Protein AF-A0A372RSZ7-F1 (afdb_monomer_lite)

Radius of gyration: 27.16 Å; chains: 1; bounding box: 91×58×70 Å

Foldseek 3Di:
DDQAWDFPPKFALDDQFIKGATDGPDDDLPGDIDTTPAPLVDQQAFLLLVVLVVQLVVQVSDPPRPDALVRSNLVSLLVSLVALVVDDCNRQKGKDAAAPPDPPVLVVLLLVVLVVQQVVLVVVQVVCVVVVHHRDDDPRDHDDHGDMAIWAFFDDPPDPRRSVRTDHSSNCVVVVTHGPVVVNLLVCLLSSLSRCLPDPVLQDDPVVLVVVVVVVVVVVVVVVVPDDDDDDDDDDDDDPPPPDPPPPPPPPVVSVVSRSVSSSVSSSVVSSVSSCCSNVPHPPDDDPPPDD

pLDDT: mean 84.22, std 16.21, range [34.12, 96.88]

Structure (mmCIF, N/CA/C/O backbone):
data_AF-A0A372RSZ7-F1
#
_entry.id   AF-A0A372RSZ7-F1
#
loop_
_atom_site.group_PDB
_atom_site.id
_atom_site.type_symbol
_atom_site.label_atom_id
_atom_site.label_alt_id
_atom_site.label_comp_id
_atom_site.label_asym_id
_atom_site.label_entity_id
_atom_site.label_seq_id
_atom_site.pdbx_PDB_ins_code
_atom_site.Cartn_x
_atom_site.Cartn_y
_atom_site.Cartn_z
_atom_site.occupancy
_atom_site.B_iso_or_equiv
_atom_site.auth_seq_id
_atom_site.auth_comp_id
_atom_site.auth_asym_id
_atom_site.auth_atom_id
_atom_site.pdbx_PDB_model_num
ATOM 1 N N . MET A 1 1 ? 25.368 -25.430 -15.848 1.00 78.62 1 MET A N 1
ATOM 2 C CA . MET A 1 1 ? 24.258 -24.463 -15.964 1.00 78.62 1 MET A CA 1
ATOM 3 C C . MET A 1 1 ? 23.142 -25.148 -16.727 1.00 78.62 1 MET A C 1
ATOM 5 O O . MET A 1 1 ? 23.433 -25.715 -17.773 1.00 78.62 1 MET A O 1
ATOM 9 N N . ALA A 1 2 ? 21.928 -25.174 -16.182 1.00 87.62 2 ALA A N 1
ATOM 10 C CA . ALA A 1 2 ? 20.746 -25.689 -16.866 1.00 87.62 2 ALA A CA 1
ATOM 11 C C . ALA A 1 2 ? 19.828 -24.508 -17.197 1.00 87.62 2 ALA A C 1
ATOM 13 O O . ALA A 1 2 ? 19.806 -23.525 -16.461 1.00 87.62 2 ALA A O 1
ATOM 14 N N . TYR A 1 3 ? 19.128 -24.587 -18.324 1.00 89.06 3 TYR A N 1
ATOM 15 C CA . TYR A 1 3 ? 18.110 -23.608 -18.678 1.00 89.06 3 TYR A CA 1
ATOM 16 C C . TYR A 1 3 ? 16.857 -23.856 -17.827 1.00 89.06 3 TYR A C 1
ATOM 18 O O . TYR A 1 3 ? 16.381 -24.991 -17.777 1.00 89.06 3 TYR A O 1
ATOM 26 N N . GLU A 1 4 ? 16.333 -22.809 -17.189 1.00 88.81 4 GLU A N 1
ATOM 27 C CA . GLU A 1 4 ? 15.100 -22.869 -16.392 1.00 88.81 4 GLU A CA 1
ATOM 28 C C . GLU A 1 4 ? 13.965 -22.134 -17.119 1.00 88.81 4 GLU A C 1
ATOM 30 O O . GLU A 1 4 ? 13.030 -22.766 -17.614 1.00 88.81 4 GLU A O 1
ATOM 35 N N . GLU A 1 5 ? 14.075 -20.811 -17.253 1.00 92.50 5 GLU A N 1
ATOM 36 C CA . GLU A 1 5 ? 13.058 -19.966 -17.881 1.00 92.50 5 GLU A CA 1
ATOM 37 C C . GLU A 1 5 ? 13.624 -18.635 -18.404 1.00 92.50 5 GLU A C 1
ATOM 39 O O . GLU A 1 5 ? 14.733 -18.221 -18.064 1.00 92.50 5 GLU A O 1
ATOM 44 N N . VAL A 1 6 ? 12.825 -17.949 -19.223 1.00 93.69 6 VAL A N 1
ATOM 45 C CA . VAL A 1 6 ? 13.028 -16.573 -19.692 1.00 93.69 6 VAL A CA 1
ATOM 46 C C . VAL A 1 6 ? 11.806 -15.745 -19.311 1.00 93.69 6 VAL A C 1
ATOM 48 O O . VAL A 1 6 ? 10.682 -16.164 -19.568 1.00 93.69 6 VAL A O 1
ATOM 51 N N . LEU A 1 7 ? 12.006 -14.556 -18.740 1.00 94.88 7 LEU A N 1
ATOM 52 C CA . LEU A 1 7 ? 10.912 -13.627 -18.447 1.00 94.88 7 LEU A CA 1
ATOM 53 C C . LEU A 1 7 ? 10.697 -12.661 -19.616 1.00 94.88 7 LEU A C 1
ATOM 55 O O . LEU A 1 7 ? 11.604 -11.897 -19.949 1.00 94.88 7 LEU A O 1
ATOM 59 N N . PHE A 1 8 ? 9.506 -12.663 -20.220 1.00 92.50 8 PHE A N 1
ATOM 60 C CA . PHE A 1 8 ? 9.138 -11.680 -21.240 1.00 92.50 8 PHE A CA 1
ATOM 61 C C . PHE A 1 8 ? 7.610 -11.474 -21.351 1.00 92.50 8 PHE A C 1
ATOM 63 O O . PHE A 1 8 ? 6.879 -12.444 -21.512 1.00 92.50 8 PHE A O 1
ATOM 70 N N . PRO A 1 9 ? 7.097 -10.228 -21.331 1.00 92.88 9 PRO A N 1
ATOM 71 C CA . PRO A 1 9 ? 7.795 -9.004 -20.942 1.00 92.88 9 PRO A CA 1
ATOM 72 C C . PRO A 1 9 ? 8.261 -9.062 -19.477 1.00 92.88 9 PRO A C 1
ATOM 74 O O . PRO A 1 9 ? 7.810 -9.901 -18.696 1.00 92.88 9 PRO A O 1
ATOM 77 N N . VAL A 1 10 ? 9.201 -8.184 -19.119 1.00 94.62 10 VAL A N 1
ATOM 78 C CA . VAL A 1 10 ? 9.763 -8.070 -17.767 1.00 94.62 10 VAL A CA 1
ATOM 79 C C . VAL A 1 10 ? 9.910 -6.600 -17.389 1.00 94.62 10 VAL A C 1
ATOM 81 O O . VAL A 1 10 ? 10.268 -5.769 -18.222 1.00 94.62 10 VAL A O 1
ATOM 84 N N . VAL A 1 11 ? 9.634 -6.278 -16.128 1.00 94.75 11 VAL A N 1
ATOM 85 C CA . VAL A 1 11 ? 9.798 -4.939 -15.561 1.00 94.75 11 VAL A CA 1
ATOM 86 C C . VAL A 1 11 ? 10.626 -5.038 -14.287 1.00 94.75 11 VAL A C 1
ATOM 88 O O . VAL A 1 11 ? 10.316 -5.815 -13.381 1.00 94.75 11 VAL A O 1
ATOM 91 N N . PHE A 1 12 ? 11.666 -4.212 -14.210 1.00 93.81 12 PHE A N 1
ATOM 92 C CA . PHE A 1 12 ? 12.525 -4.069 -13.040 1.00 93.81 12 PHE A CA 1
ATOM 93 C C . PHE A 1 12 ? 12.118 -2.819 -12.263 1.00 93.81 12 PHE A C 1
ATOM 95 O O . PHE A 1 12 ? 11.936 -1.757 -12.846 1.00 93.81 12 PHE A O 1
ATOM 102 N N . THR A 1 13 ? 11.971 -2.949 -10.946 1.00 92.44 13 THR A N 1
ATOM 103 C CA . THR A 1 13 ? 11.589 -1.840 -10.050 1.00 92.44 13 THR A CA 1
ATOM 104 C C . THR A 1 13 ? 12.645 -1.550 -8.985 1.00 92.44 13 THR A C 1
ATOM 106 O O . THR A 1 13 ? 12.472 -0.699 -8.111 1.00 92.44 13 THR A O 1
ATOM 109 N N . GLY A 1 14 ? 13.755 -2.285 -9.025 1.00 89.94 14 GLY A N 1
ATOM 110 C CA . GLY A 1 14 ? 14.907 -2.094 -8.161 1.00 89.94 14 GLY A CA 1
ATOM 111 C C . GLY A 1 14 ? 15.759 -3.353 -8.054 1.00 89.94 14 GLY A C 1
ATOM 112 O O . GLY A 1 14 ? 15.469 -4.395 -8.643 1.00 89.94 14 GLY A O 1
ATOM 113 N N . LYS A 1 15 ? 16.823 -3.279 -7.250 1.00 88.88 15 LYS A N 1
ATOM 114 C CA . LYS A 1 15 ? 17.714 -4.420 -7.002 1.00 88.88 15 LYS A CA 1
ATOM 115 C C . LYS A 1 15 ? 16.919 -5.609 -6.457 1.00 88.88 15 LYS A C 1
ATOM 117 O O . LYS A 1 15 ? 16.274 -5.477 -5.422 1.00 88.88 15 LYS A O 1
ATOM 122 N N . LYS A 1 16 ? 16.999 -6.753 -7.151 1.00 91.56 16 LYS A N 1
ATOM 123 C CA . LYS A 1 16 ? 16.246 -7.998 -6.877 1.00 91.56 16 LYS A CA 1
ATOM 124 C C . LYS A 1 16 ? 14.718 -7.877 -6.965 1.00 91.56 16 LYS A C 1
ATOM 126 O O . LYS A 1 16 ? 14.031 -8.852 -6.687 1.00 91.56 16 LYS A O 1
ATOM 131 N N . LYS A 1 17 ? 14.189 -6.727 -7.390 1.00 94.38 17 LYS A N 1
ATOM 132 C CA . LYS A 1 17 ? 12.753 -6.475 -7.499 1.00 94.38 17 LYS A CA 1
ATOM 133 C C . LYS A 1 17 ? 12.343 -6.420 -8.959 1.00 94.38 17 LYS A C 1
ATOM 135 O O . LYS A 1 17 ? 12.699 -5.482 -9.674 1.00 94.38 17 LYS A O 1
ATOM 140 N N . TYR A 1 18 ? 11.603 -7.422 -9.401 1.00 95.62 18 TYR A N 1
ATOM 141 C CA . TYR A 1 18 ? 11.142 -7.506 -10.780 1.00 95.62 18 TYR A CA 1
ATOM 142 C C . TYR A 1 18 ? 9.916 -8.395 -10.894 1.00 95.62 18 TYR A C 1
ATOM 144 O O . TYR A 1 18 ? 9.589 -9.164 -9.991 1.00 95.62 18 TYR A O 1
ATOM 152 N N . TYR A 1 19 ? 9.232 -8.280 -12.019 1.00 96.88 19 TYR A N 1
ATOM 153 C CA . TYR A 1 19 ? 8.167 -9.192 -12.390 1.00 96.88 19 TYR A CA 1
ATOM 154 C C . TYR A 1 19 ? 8.134 -9.363 -13.903 1.00 96.88 19 TYR A C 1
ATOM 156 O O . TYR A 1 19 ? 8.562 -8.478 -14.643 1.00 96.88 19 TYR A O 1
ATOM 164 N N . GLY A 1 20 ? 7.648 -10.506 -14.364 1.00 96.12 20 GLY A N 1
ATOM 165 C CA . GLY A 1 20 ? 7.561 -10.807 -15.787 1.00 96.12 20 GLY A CA 1
ATOM 166 C C . GLY A 1 20 ? 6.824 -12.106 -16.053 1.00 96.12 20 GLY A C 1
ATOM 167 O O . GLY A 1 20 ? 6.559 -12.873 -15.127 1.00 96.12 20 GLY A O 1
ATOM 168 N N . ILE A 1 21 ? 6.474 -12.361 -17.310 1.00 96.06 21 ILE A N 1
ATOM 169 C CA . ILE A 1 21 ? 5.809 -13.615 -17.679 1.00 96.06 21 ILE A CA 1
ATOM 170 C C . ILE A 1 21 ? 6.870 -14.691 -17.935 1.00 96.06 21 ILE A C 1
ATOM 172 O O . ILE A 1 21 ? 7.700 -14.506 -18.826 1.00 96.06 21 ILE A O 1
ATOM 176 N N . PRO A 1 22 ? 6.858 -15.816 -17.198 1.00 95.69 22 PRO A N 1
ATOM 177 C CA . PRO A 1 22 ? 7.835 -16.873 -17.400 1.00 95.69 22 PRO A CA 1
ATOM 178 C C . PRO A 1 22 ? 7.561 -17.694 -18.659 1.00 95.69 22 PRO A C 1
ATOM 180 O O . PRO A 1 22 ? 6.437 -18.118 -18.947 1.00 95.69 22 PRO A O 1
ATOM 183 N N . HIS A 1 23 ? 8.622 -17.977 -19.400 1.00 94.00 23 HIS A N 1
ATOM 184 C CA . HIS A 1 23 ? 8.643 -18.853 -20.560 1.00 94.00 23 HIS A CA 1
ATOM 185 C C . HIS A 1 23 ? 9.687 -19.942 -20.336 1.00 94.00 23 HIS A C 1
ATOM 187 O O . HIS A 1 23 ? 10.881 -19.677 -20.308 1.00 94.00 23 HIS A O 1
ATOM 193 N N . GLU A 1 24 ? 9.229 -21.182 -20.189 1.00 91.56 24 GLU A N 1
ATOM 194 C CA . GLU A 1 24 ? 10.105 -22.345 -20.032 1.00 91.56 24 GLU A CA 1
ATOM 195 C C . GLU A 1 24 ? 10.566 -22.785 -21.429 1.00 91.56 24 GLU A C 1
ATOM 197 O O . GLU A 1 24 ? 11.457 -22.182 -22.010 1.00 91.56 24 GLU A O 1
ATOM 202 N N . SER A 1 25 ? 9.928 -23.778 -22.052 1.00 90.06 25 SER A N 1
ATOM 203 C CA . SER A 1 25 ? 10.383 -24.291 -23.356 1.00 90.06 25 SER A CA 1
ATOM 204 C C . SER A 1 25 ? 9.793 -23.576 -24.577 1.00 90.06 25 SER A C 1
ATOM 206 O O . SER A 1 25 ? 10.354 -23.662 -25.666 1.00 90.06 25 SER A O 1
ATOM 208 N N . LYS A 1 26 ? 8.625 -22.934 -24.438 1.00 91.12 26 LYS A N 1
ATOM 209 C CA . LYS A 1 26 ? 7.909 -22.249 -25.529 1.00 91.12 26 LYS A CA 1
ATOM 210 C C . LYS A 1 26 ? 7.330 -20.921 -25.029 1.00 91.12 26 LYS A C 1
ATOM 212 O O . LYS A 1 26 ? 6.897 -20.878 -23.873 1.00 91.12 26 LYS A O 1
ATOM 217 N N . PRO A 1 27 ? 7.252 -19.879 -25.881 1.00 90.69 27 PRO A N 1
ATOM 218 C CA . PRO A 1 27 ? 6.564 -18.639 -25.532 1.00 90.69 27 PRO A CA 1
ATOM 219 C C . PRO A 1 27 ? 5.119 -18.913 -25.100 1.00 90.69 27 PRO A C 1
ATOM 221 O O . PRO A 1 27 ? 4.367 -19.587 -25.807 1.00 90.69 27 PRO A O 1
ATOM 224 N N . ASN A 1 28 ? 4.739 -18.414 -23.924 1.00 91.00 28 ASN A N 1
ATOM 225 C CA . ASN A 1 28 ? 3.393 -18.556 -23.373 1.00 91.00 28 ASN A CA 1
ATOM 226 C C . ASN A 1 28 ? 3.014 -17.316 -22.555 1.00 91.00 28 ASN A C 1
ATOM 228 O O . ASN A 1 28 ? 3.354 -17.207 -21.379 1.00 91.00 28 ASN A O 1
ATOM 232 N N . PHE A 1 29 ? 2.272 -16.410 -23.186 1.00 89.88 29 PHE A N 1
ATOM 233 C CA . PHE A 1 29 ? 1.818 -15.147 -22.595 1.00 89.88 29 PHE A CA 1
ATOM 234 C C . PHE A 1 29 ? 0.582 -15.289 -21.695 1.00 89.88 29 PHE A C 1
ATOM 236 O O . PHE A 1 29 ? 0.154 -14.321 -21.081 1.00 89.88 29 PHE A O 1
ATOM 243 N N . ASN A 1 30 ? 0.015 -16.495 -21.582 1.00 88.88 30 ASN A N 1
ATOM 244 C CA . ASN A 1 30 ? -1.159 -16.759 -20.746 1.00 88.88 30 ASN A CA 1
ATOM 245 C C . ASN A 1 30 ? -0.785 -17.207 -19.321 1.00 88.88 30 ASN A C 1
ATOM 247 O O . ASN A 1 30 ? -1.667 -17.537 -18.524 1.00 88.88 30 ASN A O 1
ATOM 251 N N . LYS A 1 31 ? 0.513 -17.276 -18.990 1.00 90.56 31 LYS A N 1
ATOM 252 C CA . LYS A 1 31 ? 0.966 -17.589 -17.630 1.00 90.56 31 LYS A CA 1
ATOM 253 C C . LYS A 1 31 ? 0.795 -16.379 -16.713 1.00 90.56 31 LYS A C 1
ATOM 255 O O . LYS A 1 31 ? 0.893 -15.232 -17.134 1.00 90.56 31 LYS A O 1
ATOM 260 N N . LYS A 1 32 ? 0.565 -16.653 -15.426 1.00 91.94 32 LYS A N 1
ATOM 261 C CA . LYS A 1 32 ? 0.571 -15.609 -14.397 1.00 91.94 32 LYS A CA 1
ATOM 262 C C . LYS A 1 32 ? 1.972 -14.990 -14.302 1.00 91.94 32 LYS A C 1
ATOM 264 O O . LYS A 1 32 ? 2.941 -15.749 -14.366 1.00 91.94 32 LYS A O 1
ATOM 269 N N . PRO A 1 33 ? 2.082 -13.667 -14.095 1.00 93.81 33 PRO A N 1
ATOM 270 C CA . PRO A 1 33 ? 3.369 -13.030 -13.871 1.00 93.81 33 PRO A CA 1
ATOM 271 C C . PRO A 1 33 ? 4.083 -13.635 -12.660 1.00 93.81 33 PRO A C 1
ATOM 273 O O . PRO A 1 33 ? 3.494 -13.796 -11.587 1.00 93.81 33 PRO A O 1
ATOM 276 N N . PHE A 1 34 ? 5.360 -13.946 -12.837 1.00 94.75 34 PHE A N 1
ATOM 277 C CA . PHE A 1 34 ? 6.286 -14.174 -11.742 1.00 94.75 34 PHE A CA 1
ATOM 278 C C . PHE A 1 34 ? 6.605 -12.827 -11.090 1.00 94.75 34 PHE A C 1
ATOM 280 O O . PHE A 1 34 ? 6.836 -11.851 -11.800 1.00 94.75 34 PHE A O 1
ATOM 287 N N . ILE A 1 35 ? 6.596 -12.751 -9.756 1.00 95.50 35 ILE A N 1
ATOM 288 C CA . ILE A 1 35 ? 6.830 -11.510 -9.004 1.00 95.50 35 ILE A CA 1
ATOM 289 C C . ILE A 1 35 ? 7.888 -11.778 -7.935 1.00 95.50 35 ILE A C 1
ATOM 291 O O . ILE A 1 35 ? 7.638 -12.508 -6.976 1.00 95.50 35 ILE A O 1
ATOM 295 N N . GLN A 1 36 ? 9.042 -11.131 -8.069 1.00 94.69 36 GLN A N 1
ATOM 296 C CA . GLN A 1 36 ? 10.164 -11.227 -7.143 1.00 94.69 36 GLN A CA 1
ATOM 297 C C . GLN A 1 36 ? 10.281 -9.944 -6.317 1.00 94.69 36 GLN A C 1
ATOM 299 O O . GLN A 1 36 ? 10.536 -8.876 -6.866 1.00 94.69 36 GLN A O 1
ATOM 304 N N . GLU A 1 37 ? 10.108 -10.044 -4.995 1.00 91.62 37 GLU A N 1
ATOM 305 C CA . GLU A 1 37 ? 10.384 -8.987 -3.994 1.00 91.62 37 GLU A CA 1
ATOM 306 C C . GLU A 1 37 ? 9.729 -7.601 -4.225 1.00 91.62 37 GLU A C 1
ATOM 308 O O . GLU A 1 37 ? 10.031 -6.630 -3.520 1.00 91.62 37 GLU A O 1
ATOM 313 N N . VAL A 1 38 ? 8.794 -7.486 -5.171 1.00 92.00 38 VAL A N 1
ATOM 314 C CA . VAL A 1 38 ? 8.013 -6.266 -5.414 1.00 92.00 38 VAL A CA 1
ATOM 315 C C . VAL A 1 38 ? 7.092 -6.005 -4.222 1.00 92.00 38 VAL A C 1
ATOM 317 O O . VAL A 1 38 ? 6.506 -6.926 -3.667 1.00 92.00 38 VAL A O 1
ATOM 320 N N . GLU A 1 39 ? 6.911 -4.744 -3.827 1.00 90.12 39 GLU A N 1
ATOM 321 C CA . GLU A 1 39 ? 6.170 -4.372 -2.605 1.00 90.12 39 GLU A CA 1
ATOM 322 C C . GLU A 1 39 ? 4.744 -4.940 -2.526 1.00 90.12 39 GLU A C 1
ATOM 324 O O . GLU A 1 39 ? 4.258 -5.201 -1.431 1.00 90.12 39 GLU A O 1
ATOM 329 N N . ILE A 1 40 ? 4.115 -5.231 -3.669 1.00 91.62 40 ILE A N 1
ATOM 330 C CA . ILE A 1 40 ? 2.797 -5.873 -3.754 1.00 91.62 40 ILE A CA 1
ATOM 331 C C . ILE A 1 40 ? 2.718 -7.247 -3.065 1.00 91.62 40 ILE A C 1
ATOM 333 O O . ILE A 1 40 ? 1.627 -7.678 -2.706 1.00 91.62 40 ILE A O 1
ATOM 337 N N . VAL A 1 41 ? 3.838 -7.957 -2.871 1.00 87.06 41 VAL A N 1
ATOM 338 C CA . VAL A 1 41 ? 3.817 -9.265 -2.187 1.00 87.06 41 VAL A CA 1
ATOM 339 C C . VAL A 1 41 ? 3.732 -9.137 -0.661 1.00 87.06 41 VAL A C 1
ATOM 341 O O . VAL A 1 41 ? 3.541 -10.137 0.035 1.00 87.06 41 VAL A O 1
ATOM 344 N N . LYS A 1 42 ? 3.892 -7.925 -0.113 1.00 87.12 42 LYS A N 1
ATOM 345 C CA . LYS A 1 42 ? 3.907 -7.684 1.333 1.00 87.12 42 LYS A CA 1
ATOM 346 C C . LYS A 1 42 ? 2.497 -7.443 1.875 1.00 87.12 42 LYS A C 1
ATOM 348 O O . LYS A 1 42 ? 1.745 -6.628 1.357 1.00 87.12 42 LYS A O 1
ATOM 353 N N . ARG A 1 43 ? 2.158 -8.108 2.985 1.00 82.06 43 ARG A N 1
ATOM 354 C CA . ARG A 1 43 ? 0.807 -8.083 3.586 1.00 82.06 43 ARG A CA 1
ATOM 355 C C . ARG A 1 43 ? 0.445 -6.793 4.327 1.00 82.06 43 ARG A C 1
ATOM 357 O O . ARG A 1 43 ? -0.719 -6.586 4.642 1.00 82.06 43 ARG A O 1
ATOM 364 N N . ASP A 1 44 ? 1.413 -5.949 4.664 1.00 84.56 44 ASP A N 1
ATOM 365 C CA . ASP A 1 44 ? 1.206 -4.767 5.506 1.00 84.56 44 ASP A CA 1
ATOM 366 C C . ASP A 1 44 ? 0.637 -3.560 4.745 1.00 84.56 44 ASP A C 1
ATOM 368 O O . ASP A 1 44 ? 0.377 -2.515 5.348 1.00 84.56 44 ASP A O 1
ATOM 372 N N . HIS A 1 45 ? 0.399 -3.682 3.439 1.00 90.38 45 HIS A N 1
ATOM 373 C CA . HIS A 1 45 ? -0.238 -2.656 2.617 1.00 90.38 45 HIS A CA 1
ATOM 374 C C . HIS A 1 45 ? -1.774 -2.750 2.636 1.00 90.38 45 HIS A C 1
ATOM 376 O O . HIS A 1 45 ? -2.350 -3.746 3.060 1.00 90.38 45 HIS A O 1
ATOM 382 N N . SER A 1 46 ? -2.464 -1.676 2.235 1.00 91.44 46 SER A N 1
ATOM 383 C CA . SER A 1 46 ? -3.934 -1.690 2.159 1.00 91.44 46 SER A CA 1
ATOM 384 C C . SER A 1 46 ? -4.433 -2.474 0.948 1.00 91.44 46 SER A C 1
ATOM 386 O O . SER A 1 46 ? -3.704 -2.656 -0.030 1.00 91.44 46 SER A O 1
ATOM 388 N N . THR A 1 47 ? -5.701 -2.879 0.960 1.00 90.56 47 THR A N 1
ATOM 389 C CA . THR A 1 47 ? -6.350 -3.497 -0.209 1.00 90.56 47 THR A CA 1
ATOM 390 C C . THR A 1 47 ? -6.226 -2.623 -1.467 1.00 90.56 47 THR A C 1
ATOM 392 O O . THR A 1 47 ? -5.882 -3.129 -2.531 1.00 90.56 47 THR A O 1
ATOM 395 N N . LEU A 1 48 ? -6.400 -1.301 -1.350 1.00 91.12 48 LEU A N 1
ATOM 396 C CA . LEU A 1 48 ? -6.202 -0.327 -2.429 1.00 91.12 48 LEU A CA 1
ATOM 397 C C . LEU A 1 48 ? -4.801 -0.414 -3.044 1.00 91.12 48 LEU A C 1
ATOM 399 O O . LEU A 1 48 ? -4.667 -0.416 -4.264 1.00 91.12 48 LEU A O 1
ATOM 403 N N . PHE A 1 49 ? -3.759 -0.478 -2.210 1.00 93.56 49 PHE A N 1
ATOM 404 C CA . PHE A 1 49 ? -2.379 -0.571 -2.684 1.00 93.56 49 PHE A CA 1
ATOM 405 C C . PHE A 1 49 ? -2.190 -1.827 -3.542 1.00 93.56 49 PHE A C 1
ATOM 407 O O . PHE A 1 49 ? -1.644 -1.751 -4.640 1.00 93.56 49 PHE A O 1
ATOM 414 N N . HIS A 1 50 ? -2.721 -2.964 -3.083 1.00 92.88 50 HIS A N 1
ATOM 415 C CA . HIS A 1 50 ? -2.682 -4.215 -3.836 1.00 92.88 50 HIS A CA 1
ATOM 416 C C . HIS A 1 50 ? -3.501 -4.144 -5.128 1.00 92.88 50 HIS A C 1
ATOM 418 O O . HIS A 1 50 ? -3.040 -4.636 -6.153 1.00 92.88 50 HIS A O 1
ATOM 424 N N . LYS A 1 51 ? -4.683 -3.511 -5.116 1.00 92.19 51 LYS A N 1
ATOM 425 C CA . LYS A 1 51 ? -5.497 -3.306 -6.325 1.00 92.19 51 LYS A CA 1
ATOM 426 C C . LYS A 1 51 ? -4.752 -2.477 -7.368 1.00 92.19 51 LYS A C 1
ATOM 428 O O . LYS A 1 51 ? -4.670 -2.896 -8.517 1.00 92.19 51 LYS A O 1
ATOM 433 N N . ILE A 1 52 ? -4.173 -1.345 -6.962 1.00 94.00 52 ILE A N 1
ATOM 434 C CA . ILE A 1 52 ? -3.384 -0.475 -7.844 1.00 94.00 52 ILE A CA 1
ATOM 435 C C . ILE A 1 52 ? -2.177 -1.232 -8.393 1.00 94.00 52 ILE A C 1
ATOM 437 O O . ILE A 1 52 ? -1.975 -1.261 -9.603 1.00 94.00 52 ILE A O 1
ATOM 441 N N . GLY A 1 53 ? -1.398 -1.883 -7.525 1.00 95.06 53 GLY A N 1
ATOM 442 C CA . GLY A 1 53 ? -0.219 -2.632 -7.952 1.00 95.06 53 GLY A CA 1
ATOM 443 C C . GLY A 1 53 ? -0.553 -3.779 -8.892 1.00 95.06 53 GLY A C 1
ATOM 444 O O . GLY A 1 53 ? 0.135 -3.961 -9.892 1.00 95.06 53 GLY A O 1
ATOM 445 N N . LYS A 1 54 ? -1.630 -4.517 -8.615 1.00 95.12 54 LYS A N 1
ATOM 446 C CA . LYS A 1 54 ? -2.064 -5.615 -9.473 1.00 95.12 54 LYS A CA 1
ATOM 447 C C . LYS A 1 54 ? -2.507 -5.090 -10.831 1.00 95.12 54 LYS A C 1
ATOM 449 O O . LYS A 1 54 ? -2.109 -5.651 -11.837 1.00 95.12 54 LYS A O 1
ATOM 454 N N . HIS A 1 55 ? -3.255 -3.990 -10.863 1.00 95.69 55 HIS A N 1
ATOM 455 C CA . HIS A 1 55 ? -3.679 -3.369 -12.113 1.00 95.69 55 HIS A CA 1
ATOM 456 C C . HIS A 1 55 ? -2.479 -2.887 -12.945 1.00 95.69 55 HIS A C 1
ATOM 458 O O . HIS A 1 55 ? -2.463 -3.096 -14.151 1.00 95.69 55 HIS A O 1
ATOM 464 N N . ILE A 1 56 ? -1.446 -2.312 -12.311 1.00 96.19 56 ILE A N 1
ATOM 465 C CA . ILE A 1 56 ? -0.210 -1.906 -13.005 1.00 96.19 56 ILE A CA 1
ATOM 466 C C . ILE A 1 56 ? 0.485 -3.118 -13.630 1.00 96.19 56 ILE A C 1
ATOM 468 O O . ILE A 1 56 ? 0.878 -3.051 -14.791 1.00 96.19 56 ILE A O 1
ATOM 472 N N . ILE A 1 57 ? 0.632 -4.209 -12.871 1.00 95.25 57 ILE A N 1
ATOM 473 C CA . ILE A 1 57 ? 1.272 -5.445 -13.342 1.00 95.25 57 ILE A CA 1
ATOM 474 C C . ILE A 1 57 ? 0.454 -6.086 -14.465 1.00 95.25 57 ILE A C 1
ATOM 476 O O . ILE A 1 57 ? 1.011 -6.453 -15.492 1.00 95.25 57 ILE A O 1
ATOM 480 N N . ASP A 1 58 ? -0.858 -6.218 -14.281 1.00 94.69 58 ASP A N 1
ATOM 481 C CA . ASP A 1 58 ? -1.735 -6.855 -15.259 1.00 94.69 58 ASP A CA 1
ATOM 482 C C . ASP A 1 58 ? -1.725 -6.068 -16.578 1.00 94.69 58 ASP A C 1
ATOM 484 O O . ASP A 1 58 ? -1.589 -6.677 -17.635 1.00 94.69 58 ASP A O 1
ATOM 488 N N . GLU A 1 59 ? -1.798 -4.732 -16.528 1.00 95.19 59 GLU A N 1
ATOM 489 C CA . GLU A 1 59 ? -1.814 -3.885 -17.727 1.00 95.19 59 GLU A CA 1
ATOM 490 C C . GLU A 1 59 ? -0.450 -3.848 -18.436 1.00 95.19 59 GLU A C 1
ATOM 492 O O . GLU A 1 59 ? -0.396 -3.944 -19.662 1.00 95.19 59 GLU A O 1
ATOM 497 N N . SER A 1 60 ? 0.662 -3.780 -17.690 1.00 94.69 60 SER A N 1
ATOM 498 C CA . SER A 1 60 ? 2.007 -3.746 -18.284 1.00 94.69 60 SER A CA 1
ATOM 499 C C . SER A 1 60 ? 2.413 -5.063 -18.946 1.00 94.69 60 SER A C 1
ATOM 501 O O . SER A 1 60 ? 3.238 -5.059 -19.859 1.00 94.69 60 SER A O 1
ATOM 503 N N . MET A 1 61 ? 1.817 -6.177 -18.516 1.00 94.19 61 MET A N 1
ATOM 504 C CA . MET A 1 61 ? 2.098 -7.524 -19.016 1.00 94.19 61 MET A CA 1
ATOM 505 C C . MET A 1 61 ? 1.181 -7.949 -20.178 1.00 94.19 61 MET A C 1
ATOM 507 O O . MET A 1 61 ? 1.307 -9.069 -20.676 1.00 94.19 61 MET A O 1
ATOM 511 N N . ARG A 1 62 ? 0.258 -7.092 -20.641 1.00 91.88 62 ARG A N 1
ATOM 512 C CA . ARG A 1 62 ? -0.618 -7.417 -21.781 1.00 91.88 62 ARG A CA 1
ATOM 513 C C . ARG A 1 62 ? 0.186 -7.548 -23.074 1.00 91.88 62 ARG A C 1
ATOM 515 O O . ARG A 1 62 ? 1.033 -6.714 -23.374 1.00 91.88 62 ARG A O 1
ATOM 522 N N . LEU A 1 63 ? -0.150 -8.555 -23.883 1.00 86.56 63 LEU A N 1
ATOM 523 C CA . LEU A 1 63 ? 0.516 -8.833 -25.164 1.00 86.56 63 LEU A CA 1
ATOM 524 C C . LEU A 1 63 ? 0.488 -7.630 -26.123 1.00 86.56 63 LEU A C 1
ATOM 526 O O . LEU A 1 63 ? 1.484 -7.319 -26.765 1.00 86.56 63 LEU A O 1
ATOM 530 N N . GLU A 1 64 ? -0.661 -6.962 -26.214 1.00 87.25 64 GLU A N 1
ATOM 531 C CA . GLU A 1 64 ? -0.903 -5.831 -27.120 1.00 87.25 64 GLU A CA 1
ATOM 532 C C . GLU A 1 64 ? -0.625 -4.475 -26.448 1.00 87.25 64 GLU A C 1
ATOM 534 O O . GLU A 1 64 ? -1.112 -3.439 -26.897 1.00 87.25 64 GLU A O 1
ATOM 539 N N . ASN A 1 65 ? 0.125 -4.463 -25.341 1.00 88.81 65 ASN A N 1
ATOM 540 C CA . ASN A 1 65 ? 0.443 -3.227 -24.646 1.00 88.81 65 ASN A CA 1
ATOM 541 C C . ASN A 1 65 ? 1.418 -2.369 -25.469 1.00 88.81 65 ASN A C 1
ATOM 543 O O . ASN A 1 65 ? 2.588 -2.713 -25.630 1.00 88.81 65 ASN A O 1
ATOM 547 N N . SER A 1 66 ? 0.946 -1.216 -25.938 1.00 90.25 66 SER A N 1
ATOM 548 C CA . SER A 1 66 ? 1.773 -0.170 -26.552 1.00 90.25 66 SER A CA 1
ATOM 549 C C . SER A 1 66 ? 2.050 1.009 -25.614 1.00 90.25 66 SER A C 1
ATOM 551 O O . SER A 1 66 ? 2.696 1.975 -26.019 1.00 90.25 66 SER A O 1
ATOM 553 N N . CYS A 1 67 ? 1.515 0.981 -24.392 1.00 92.50 67 CYS A N 1
ATOM 554 C CA . CYS A 1 67 ? 1.645 2.055 -23.418 1.00 92.50 67 CYS A CA 1
ATOM 555 C C . CYS A 1 67 ? 2.963 1.941 -22.646 1.00 92.50 67 CYS A C 1
ATOM 557 O O . CYS A 1 67 ? 3.400 0.852 -22.267 1.00 92.50 67 CYS A O 1
ATOM 559 N N . THR A 1 68 ? 3.571 3.086 -22.338 1.00 93.38 68 THR A N 1
ATOM 560 C CA . THR A 1 68 ? 4.719 3.134 -21.423 1.00 93.38 68 THR A CA 1
ATOM 561 C C . THR A 1 68 ? 4.277 2.911 -19.976 1.00 93.38 68 THR A C 1
ATOM 563 O O . THR A 1 68 ? 3.120 3.153 -19.618 1.00 93.38 68 THR A O 1
ATOM 566 N N . MET A 1 69 ? 5.217 2.528 -19.104 1.00 94.62 69 MET A N 1
ATOM 567 C CA . MET A 1 69 ? 4.953 2.434 -17.661 1.00 94.62 69 MET A CA 1
ATOM 568 C C . MET A 1 69 ? 4.400 3.746 -17.095 1.00 94.62 69 MET A C 1
ATOM 570 O O . MET A 1 69 ? 3.452 3.718 -16.307 1.00 94.62 69 MET A O 1
ATOM 574 N N . HIS A 1 70 ? 4.914 4.893 -17.553 1.00 95.31 70 HIS A N 1
ATOM 575 C CA . HIS A 1 70 ? 4.371 6.203 -17.204 1.00 95.31 70 HIS A CA 1
ATOM 576 C C . HIS A 1 70 ? 2.880 6.331 -17.509 1.00 95.31 70 HIS A C 1
ATOM 578 O O . HIS A 1 70 ? 2.109 6.780 -16.662 1.00 95.31 70 HIS A O 1
ATOM 584 N N . GLN A 1 71 ? 2.472 5.980 -18.733 1.00 95.88 71 GLN A N 1
ATOM 585 C CA . GLN A 1 71 ? 1.094 6.132 -19.197 1.00 95.88 71 GLN A CA 1
ATOM 586 C C . GLN A 1 71 ? 0.157 5.226 -18.401 1.00 95.88 71 GLN A C 1
ATOM 588 O O . GLN A 1 71 ? -0.866 5.699 -17.909 1.00 95.88 71 GLN A O 1
ATOM 593 N N . ILE A 1 72 ? 0.563 3.973 -18.183 1.00 96.44 72 ILE A N 1
ATOM 594 C CA . ILE A 1 72 ? -0.172 3.004 -17.362 1.00 96.44 72 ILE A CA 1
ATOM 595 C C . ILE A 1 72 ? -0.380 3.553 -15.946 1.00 96.44 72 ILE A C 1
ATOM 597 O O . ILE A 1 72 ? -1.508 3.621 -15.458 1.00 96.44 72 ILE A O 1
ATOM 601 N N . ILE A 1 73 ? 0.687 4.022 -15.294 1.00 96.12 73 ILE A N 1
ATOM 602 C CA . ILE A 1 73 ? 0.611 4.572 -13.933 1.00 96.12 73 ILE A CA 1
ATOM 603 C C . ILE A 1 73 ? -0.267 5.816 -13.885 1.00 96.12 73 ILE A C 1
ATOM 605 O O . ILE A 1 73 ? -1.099 5.953 -12.987 1.00 96.12 73 ILE A O 1
ATOM 609 N N . LYS A 1 74 ? -0.123 6.716 -14.858 1.00 95.94 74 LYS A N 1
ATOM 610 C CA . LYS A 1 74 ? -0.935 7.929 -14.963 1.00 95.94 74 LYS A CA 1
ATOM 611 C C . LYS A 1 74 ? -2.424 7.591 -15.069 1.00 95.94 74 LYS A C 1
ATOM 613 O O . LYS A 1 74 ? -3.246 8.194 -14.378 1.00 95.94 74 LYS A O 1
ATOM 618 N N . ASP A 1 75 ? -2.776 6.622 -15.902 1.00 95.69 75 ASP A N 1
ATOM 619 C CA . ASP A 1 75 ? -4.161 6.226 -16.141 1.00 95.69 75 ASP A CA 1
ATOM 620 C C . ASP A 1 75 ? -4.769 5.496 -14.939 1.00 95.69 75 ASP A C 1
ATOM 622 O O . ASP A 1 75 ? -5.871 5.845 -14.500 1.00 95.69 75 ASP A O 1
ATOM 626 N N . ILE A 1 76 ? -4.022 4.573 -14.332 1.00 95.38 76 ILE A N 1
ATOM 627 C CA . ILE A 1 76 ? -4.461 3.829 -13.146 1.00 95.38 76 ILE A CA 1
ATOM 628 C C . ILE A 1 76 ? -4.613 4.753 -11.938 1.00 95.38 76 ILE A C 1
ATOM 630 O O . ILE A 1 76 ? -5.625 4.673 -11.237 1.00 95.38 76 ILE A O 1
ATOM 634 N N . LEU A 1 77 ? -3.665 5.666 -11.693 1.00 94.69 77 LEU A N 1
ATOM 635 C CA . LEU A 1 77 ? -3.784 6.647 -10.609 1.00 94.69 77 LEU A CA 1
ATOM 636 C C . LEU A 1 77 ? -4.980 7.577 -10.832 1.00 94.69 77 LEU A C 1
ATOM 638 O O . LEU A 1 77 ? -5.706 7.872 -9.884 1.00 94.69 77 LEU A O 1
ATOM 642 N N . ARG A 1 78 ? -5.230 8.001 -12.078 1.00 93.88 78 ARG A N 1
ATOM 643 C CA . ARG A 1 78 ? -6.398 8.822 -12.424 1.00 93.88 78 ARG A CA 1
ATOM 644 C C . ARG A 1 78 ? -7.715 8.119 -12.106 1.00 93.88 78 ARG A C 1
ATOM 646 O O . ARG A 1 78 ? -8.607 8.774 -11.572 1.00 93.88 78 ARG A O 1
ATOM 653 N N . GLY A 1 79 ? -7.847 6.836 -12.445 1.00 91.19 79 GLY A N 1
ATOM 654 C CA . GLY A 1 79 ? -9.017 6.032 -12.075 1.00 91.19 79 GLY A CA 1
ATOM 655 C C . GLY A 1 79 ? -9.128 5.884 -10.559 1.00 91.19 79 GLY A C 1
ATOM 656 O O . GLY A 1 79 ? -10.099 6.321 -9.953 1.00 91.19 79 GLY A O 1
ATOM 657 N N . SER A 1 80 ? -8.052 5.419 -9.926 1.00 90.25 80 SER A N 1
ATOM 658 C CA . SER A 1 80 ? -8.033 5.087 -8.498 1.00 90.25 80 SER A CA 1
ATOM 659 C C . SER A 1 80 ? -8.311 6.283 -7.581 1.00 90.25 80 SER A C 1
ATOM 661 O O . SER A 1 80 ? -8.989 6.131 -6.572 1.00 90.25 80 SER A O 1
ATOM 663 N N . VAL A 1 81 ? -7.816 7.486 -7.905 1.00 88.31 81 VAL A N 1
ATOM 664 C CA . VAL A 1 81 ? -8.089 8.701 -7.108 1.00 88.31 81 VAL A CA 1
ATOM 665 C C . VA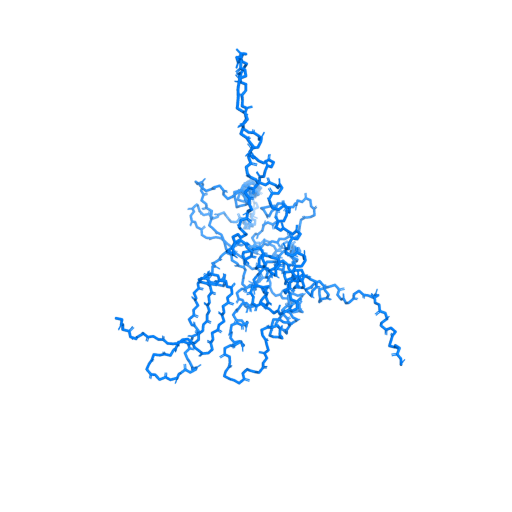L A 1 81 ? -9.539 9.177 -7.269 1.00 88.31 81 VAL A C 1
ATOM 667 O O . VAL A 1 81 ? -10.108 9.738 -6.332 1.00 88.31 81 VAL A O 1
ATOM 670 N N . LYS A 1 82 ? -10.164 8.955 -8.429 1.00 84.56 82 LYS A N 1
ATOM 671 C CA . LYS A 1 82 ? -11.596 9.240 -8.601 1.00 84.56 82 LYS A CA 1
ATOM 672 C C . LYS A 1 82 ? -12.422 8.242 -7.805 1.00 84.56 82 LYS A C 1
ATOM 674 O O . LYS A 1 82 ? -13.259 8.655 -7.004 1.00 84.56 82 LYS A O 1
ATOM 679 N N . ASP A 1 83 ? -12.109 6.962 -7.951 1.00 83.56 83 ASP A N 1
ATOM 680 C CA . ASP A 1 83 ? -12.838 5.888 -7.293 1.00 83.56 83 ASP A CA 1
ATOM 681 C C . ASP A 1 83 ? -12.719 6.011 -5.775 1.00 83.56 83 ASP A C 1
ATOM 683 O O . ASP A 1 83 ? -13.739 5.977 -5.094 1.00 83.56 83 ASP A O 1
ATOM 687 N N . ILE A 1 84 ? -11.521 6.261 -5.218 1.00 81.00 84 ILE A N 1
ATOM 688 C CA . ILE A 1 84 ? -11.304 6.335 -3.759 1.00 81.00 84 ILE A CA 1
ATOM 689 C C . ILE A 1 84 ? -12.145 7.416 -3.077 1.00 81.00 84 ILE A C 1
ATOM 691 O O . ILE A 1 84 ? -12.547 7.253 -1.927 1.00 81.00 84 ILE A O 1
ATOM 695 N N . SER A 1 85 ? -12.447 8.506 -3.787 1.00 67.69 85 SER A N 1
ATOM 696 C CA . SER A 1 85 ?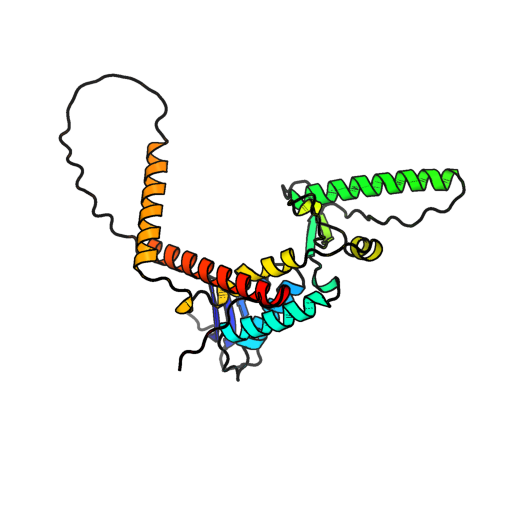 -13.322 9.566 -3.278 1.00 67.69 85 SER A CA 1
ATOM 697 C C . SER A 1 85 ? -14.782 9.116 -3.122 1.00 67.69 85 SER A C 1
ATOM 699 O O . SER A 1 85 ? -15.537 9.734 -2.375 1.00 67.69 85 SER A O 1
ATOM 701 N N . GLN A 1 86 ? -15.153 8.021 -3.788 1.00 68.31 86 GLN A N 1
ATOM 702 C CA . GLN A 1 86 ? -16.478 7.401 -3.803 1.00 68.31 86 GLN A CA 1
ATOM 703 C C . GLN A 1 86 ? -16.485 5.987 -3.182 1.00 68.31 86 GLN A C 1
ATOM 705 O O . GLN A 1 86 ? -17.523 5.332 -3.157 1.00 68.31 86 GLN A O 1
ATOM 710 N N . THR A 1 87 ? -15.332 5.496 -2.716 1.00 64.88 87 THR A N 1
ATOM 711 C CA . THR A 1 87 ? -15.081 4.073 -2.438 1.00 64.88 87 THR A CA 1
ATOM 712 C C . THR A 1 87 ? -15.599 3.594 -1.083 1.00 64.88 87 THR A C 1
ATOM 714 O O . THR A 1 87 ? -15.669 4.332 -0.100 1.00 64.88 87 THR A O 1
ATOM 717 N N . ASP A 1 88 ? -15.895 2.295 -1.055 1.00 70.19 88 ASP A N 1
ATOM 718 C CA . ASP A 1 88 ? -16.176 1.466 0.112 1.00 70.19 88 ASP A CA 1
ATOM 719 C C . ASP A 1 88 ? -14.958 1.348 1.055 1.00 70.19 88 ASP A C 1
ATOM 721 O O . ASP A 1 88 ? -13.838 1.044 0.643 1.00 70.19 88 ASP A O 1
ATOM 725 N N . LEU A 1 89 ? -15.189 1.523 2.358 1.00 81.12 89 LEU A N 1
ATOM 726 C CA . LEU A 1 89 ? -14.182 1.432 3.421 1.00 81.12 89 LEU A CA 1
ATOM 727 C C . LEU A 1 89 ? -13.374 0.118 3.387 1.00 81.12 89 LEU A C 1
ATOM 729 O O . LEU A 1 89 ? -12.240 0.090 3.866 1.00 81.12 89 LEU A O 1
ATOM 733 N N . ASN A 1 90 ? -13.929 -0.943 2.792 1.00 84.38 90 ASN A N 1
ATOM 734 C CA . ASN A 1 90 ? -13.262 -2.228 2.569 1.00 84.38 90 ASN A CA 1
ATOM 735 C C . ASN A 1 90 ? -11.924 -2.120 1.814 1.00 84.38 90 ASN A C 1
ATOM 737 O O . ASN A 1 90 ? -10.972 -2.833 2.136 1.00 84.38 90 ASN A O 1
ATOM 741 N N . ASP A 1 91 ? -11.797 -1.190 0.866 1.00 86.38 91 ASP A N 1
ATOM 742 C CA . ASP A 1 91 ? -10.564 -1.039 0.081 1.00 86.38 91 ASP A CA 1
ATOM 743 C C . ASP A 1 91 ? -9.429 -0.373 0.869 1.00 86.38 91 ASP A C 1
ATOM 745 O O . ASP A 1 91 ? -8.269 -0.370 0.454 1.00 86.38 91 ASP A O 1
ATOM 749 N N . LEU A 1 92 ? -9.741 0.179 2.038 1.00 91.31 92 LEU A N 1
ATOM 750 C CA . LEU A 1 92 ? -8.801 0.906 2.886 1.00 91.31 92 LEU A CA 1
ATOM 751 C C . LEU A 1 92 ? -8.384 0.092 4.114 1.00 91.31 92 LEU A C 1
ATOM 753 O O . LEU A 1 92 ? -7.572 0.561 4.917 1.00 91.31 92 LEU A O 1
ATOM 757 N N . ILE A 1 93 ? -8.898 -1.130 4.250 1.00 92.06 93 ILE A N 1
ATOM 758 C CA . ILE A 1 93 ? -8.531 -2.034 5.335 1.00 92.06 93 ILE A CA 1
ATOM 759 C C . ILE A 1 93 ? -7.049 -2.403 5.224 1.00 92.06 93 ILE A C 1
ATOM 761 O O . ILE A 1 93 ? -6.506 -2.645 4.141 1.00 92.06 93 ILE A O 1
ATOM 765 N N . LYS A 1 94 ? -6.391 -2.402 6.380 1.00 93.81 94 LYS A N 1
ATOM 766 C CA . LYS A 1 94 ? -5.040 -2.906 6.611 1.00 93.81 94 LYS A CA 1
ATOM 767 C C . LYS A 1 94 ? -5.101 -3.935 7.729 1.00 93.81 94 LYS A C 1
ATOM 769 O O . LYS A 1 94 ? -5.971 -3.863 8.591 1.00 93.81 94 LYS A O 1
ATOM 774 N N . THR A 1 95 ? -4.141 -4.846 7.746 1.00 92.62 95 THR A N 1
ATOM 775 C CA . THR A 1 95 ? -4.033 -5.874 8.784 1.00 92.62 95 THR A CA 1
ATOM 776 C C . THR A 1 95 ? -2.749 -5.710 9.577 1.00 92.62 95 THR A C 1
ATOM 778 O O . THR A 1 95 ? -1.702 -5.387 9.010 1.00 92.62 95 THR A O 1
ATOM 781 N N . ALA A 1 96 ? -2.806 -5.963 10.878 1.00 92.38 96 ALA A N 1
ATOM 782 C CA . ALA A 1 96 ? -1.633 -6.028 11.740 1.00 92.38 96 ALA A CA 1
ATOM 783 C C . ALA A 1 96 ? -1.755 -7.184 12.734 1.00 92.38 96 ALA A C 1
ATOM 785 O O . ALA A 1 96 ? -2.847 -7.676 12.999 1.00 92.38 96 ALA A O 1
ATOM 786 N N . VAL A 1 97 ? -0.612 -7.594 13.286 1.00 92.44 97 VAL A N 1
ATOM 787 C CA . VAL A 1 97 ? -0.542 -8.521 14.420 1.00 92.44 97 VAL A CA 1
ATOM 788 C C . VAL A 1 97 ? -0.122 -7.740 15.645 1.00 92.44 97 VAL A C 1
ATOM 790 O O . VAL A 1 97 ? 0.877 -7.012 15.606 1.00 92.44 97 VAL A O 1
ATOM 793 N N . TRP A 1 98 ? -0.842 -7.924 16.745 1.00 91.25 98 TRP A N 1
ATOM 794 C CA . TRP A 1 98 ? -0.407 -7.412 18.035 1.00 91.25 98 TRP A CA 1
ATOM 795 C C . TRP A 1 98 ? 0.465 -8.444 18.747 1.00 91.25 98 TRP A C 1
ATOM 797 O O . TRP A 1 98 ? 0.063 -9.588 18.912 1.00 91.25 98 TRP A O 1
ATOM 807 N N . LYS A 1 99 ? 1.673 -8.059 19.168 1.00 91.12 99 LYS A N 1
ATOM 808 C CA . LYS A 1 99 ? 2.561 -8.904 19.980 1.00 91.12 99 LYS A CA 1
ATOM 809 C C . LYS A 1 99 ? 3.208 -8.068 21.072 1.00 91.12 99 LYS A C 1
ATOM 811 O O . LYS A 1 99 ? 3.703 -6.987 20.770 1.00 91.12 99 LYS A O 1
ATOM 816 N N . LEU A 1 100 ? 3.223 -8.551 22.312 1.00 85.25 100 LEU A N 1
ATOM 817 C CA . LEU A 1 100 ? 3.737 -7.802 23.469 1.00 85.25 100 LEU A CA 1
ATOM 818 C C . LEU A 1 100 ? 5.258 -7.587 23.424 1.00 85.25 100 LEU A C 1
ATOM 820 O O . LEU A 1 100 ? 5.750 -6.567 23.891 1.00 85.25 100 LEU A O 1
ATOM 824 N N . ASP A 1 101 ? 5.996 -8.518 22.823 1.00 88.50 101 ASP A N 1
ATOM 825 C CA . ASP A 1 101 ? 7.460 -8.514 22.721 1.00 88.50 101 ASP A CA 1
ATOM 826 C C . ASP A 1 101 ? 7.999 -7.632 21.579 1.00 88.50 101 ASP A C 1
ATOM 828 O O . ASP A 1 101 ? 9.211 -7.474 21.424 1.00 88.50 101 ASP A O 1
ATOM 832 N N . LYS A 1 102 ? 7.118 -7.058 20.748 1.00 87.38 102 LYS A N 1
ATOM 833 C CA . LYS A 1 102 ? 7.497 -6.229 19.597 1.00 87.38 102 LYS A CA 1
ATOM 834 C C . LYS A 1 102 ? 7.290 -4.743 19.879 1.00 87.38 102 LYS A C 1
ATOM 836 O O . LYS A 1 102 ? 6.180 -4.310 20.195 1.00 87.38 102 LYS A O 1
ATOM 841 N N . ASP A 1 103 ? 8.324 -3.941 19.611 1.00 87.06 103 ASP A N 1
ATOM 842 C CA . ASP A 1 103 ? 8.290 -2.469 19.689 1.00 87.06 103 ASP A CA 1
ATOM 843 C C . ASP A 1 103 ? 7.582 -1.822 18.478 1.00 87.06 103 ASP A C 1
ATOM 845 O O . ASP A 1 103 ? 8.086 -0.913 17.818 1.00 87.06 103 ASP A O 1
ATOM 849 N N . ASN A 1 104 ? 6.383 -2.300 18.137 1.00 89.25 104 ASN A N 1
ATOM 850 C CA . ASN A 1 104 ? 5.527 -1.596 17.187 1.00 89.25 104 ASN A CA 1
ATOM 851 C C . ASN A 1 104 ? 4.730 -0.522 17.930 1.00 89.25 104 ASN A C 1
ATOM 853 O O . ASN A 1 104 ? 3.561 -0.718 18.261 1.00 89.25 104 ASN A O 1
ATOM 857 N N . LYS A 1 105 ? 5.360 0.632 18.172 1.00 91.62 105 LYS A N 1
ATOM 858 C CA . LYS A 1 105 ? 4.772 1.748 18.936 1.00 91.62 105 LYS A CA 1
ATOM 859 C C . LYS A 1 105 ? 3.375 2.145 18.458 1.00 91.62 105 LYS A C 1
ATOM 861 O O . LYS A 1 105 ? 2.528 2.480 19.277 1.00 91.62 105 LYS A O 1
ATOM 866 N N . SER A 1 106 ? 3.118 2.087 17.148 1.00 92.06 106 SER A N 1
ATOM 867 C CA . SER A 1 106 ? 1.807 2.421 16.583 1.00 92.06 106 SER A CA 1
ATOM 868 C C . SER A 1 106 ? 0.734 1.423 17.013 1.00 92.06 106 SER A C 1
ATOM 870 O O . SER A 1 106 ? -0.321 1.836 17.487 1.00 92.06 106 SER A O 1
ATOM 872 N N . VAL A 1 107 ? 1.013 0.125 16.866 1.00 92.88 107 VAL A N 1
ATOM 873 C CA . VAL A 1 107 ? 0.079 -0.945 17.244 1.00 92.88 107 VAL A CA 1
ATOM 874 C C . VAL A 1 107 ? -0.080 -1.016 18.759 1.00 92.88 107 VAL A C 1
ATOM 876 O O . VAL A 1 107 ? -1.206 -1.102 19.228 1.00 92.88 107 VAL A O 1
ATOM 879 N N . GLN A 1 108 ? 1.002 -0.898 19.535 1.00 91.50 108 GLN A N 1
ATOM 880 C CA . GLN A 1 108 ? 0.915 -0.892 21.001 1.00 91.50 108 GLN A CA 1
ATOM 881 C C . GLN A 1 108 ? 0.048 0.260 21.508 1.00 91.50 108 GLN A C 1
ATOM 883 O O . GLN A 1 108 ? -0.828 0.064 22.346 1.00 91.50 108 GLN A O 1
ATOM 888 N N . HIS A 1 109 ? 0.252 1.463 20.965 1.00 92.44 109 HIS A N 1
ATOM 889 C CA . HIS A 1 109 ? -0.540 2.617 21.365 1.00 92.44 109 HIS A CA 1
ATOM 890 C C . HIS A 1 109 ? -2.009 2.466 20.956 1.00 92.44 109 HIS A C 1
ATOM 892 O O . HIS A 1 109 ? -2.898 2.739 21.757 1.00 92.44 109 HIS A O 1
ATOM 898 N N . PHE A 1 110 ? -2.272 1.978 19.739 1.00 94.62 110 PHE A N 1
ATOM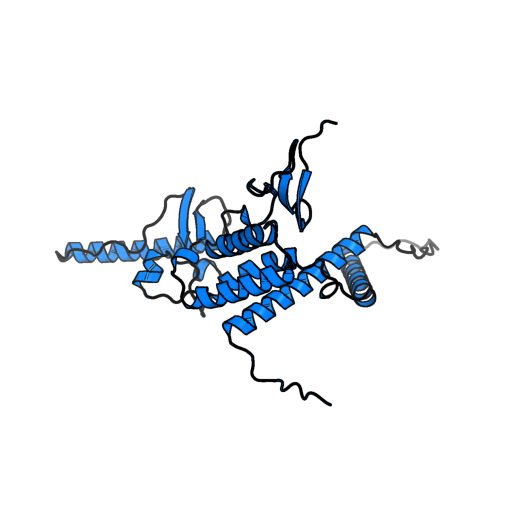 899 C CA . PHE A 1 110 ? -3.626 1.645 19.298 1.00 94.62 110 PHE A CA 1
ATOM 900 C C . PHE A 1 110 ? -4.303 0.661 20.258 1.00 94.62 110 PHE A C 1
ATOM 902 O O . PHE A 1 110 ? -5.377 0.966 20.770 1.00 94.62 110 PHE A O 1
ATOM 909 N N . MET A 1 111 ? -3.647 -0.459 20.565 1.00 93.69 111 MET A N 1
ATOM 910 C CA . MET A 1 111 ? -4.177 -1.493 21.452 1.00 93.69 111 MET A CA 1
ATOM 911 C C . MET A 1 111 ? -4.446 -0.962 22.856 1.00 93.69 111 MET A C 1
ATOM 913 O O . MET A 1 111 ? -5.535 -1.181 23.376 1.00 93.69 111 MET A O 1
ATOM 917 N N . SER A 1 112 ? -3.525 -0.187 23.436 1.00 92.19 112 SER A N 1
ATOM 918 C CA . SER A 1 112 ? -3.743 0.454 24.740 1.00 92.19 112 SER A CA 1
ATOM 919 C C . SER A 1 112 ? -5.005 1.324 24.736 1.00 92.19 112 SER A C 1
ATOM 921 O O . SER A 1 112 ? -5.819 1.238 25.651 1.00 92.19 112 SER A O 1
ATOM 923 N N . ARG A 1 113 ? -5.235 2.104 23.666 1.00 94.19 113 ARG A N 1
ATOM 924 C CA . ARG A 1 113 ? -6.459 2.912 23.535 1.00 94.19 113 ARG A CA 1
ATOM 925 C C . ARG A 1 113 ? -7.718 2.060 23.382 1.00 94.19 113 ARG A C 1
ATOM 927 O O . ARG A 1 113 ? -8.773 2.479 23.859 1.00 94.19 113 ARG A O 1
ATOM 934 N N . MET A 1 114 ? -7.648 0.933 22.671 1.00 95.06 114 MET A N 1
ATOM 935 C CA . MET A 1 114 ? -8.793 0.028 22.518 1.00 95.06 114 MET A CA 1
ATOM 936 C C . MET A 1 114 ? -9.154 -0.607 23.864 1.00 95.06 114 MET A C 1
ATOM 938 O O . MET A 1 114 ? -10.320 -0.563 24.248 1.00 95.06 114 MET A O 1
ATOM 942 N N . TRP A 1 115 ? -8.158 -1.073 24.625 1.00 93.38 115 TRP A N 1
ATOM 943 C CA . TRP A 1 115 ? -8.328 -1.586 25.989 1.00 93.38 115 TRP A CA 1
ATOM 944 C C . TRP A 1 115 ? -8.984 -0.565 26.925 1.00 93.38 115 TRP A C 1
ATOM 946 O O . TRP A 1 115 ? -9.947 -0.896 27.618 1.00 93.38 115 TRP A O 1
ATOM 956 N N . ASP A 1 116 ? -8.529 0.691 26.909 1.00 94.25 116 ASP A N 1
ATOM 957 C CA . ASP A 1 116 ? -9.113 1.753 27.739 1.00 94.25 116 ASP A CA 1
ATOM 958 C C . ASP A 1 116 ? -10.586 2.016 27.395 1.00 94.25 116 ASP A C 1
ATOM 960 O O . ASP A 1 116 ? -11.395 2.339 28.267 1.00 94.25 116 ASP A O 1
ATOM 964 N N . ARG A 1 117 ? -10.947 1.926 26.107 1.00 94.50 117 ARG A N 1
ATOM 965 C CA . ARG A 1 117 ? -12.332 2.100 25.643 1.00 94.50 117 ARG A CA 1
ATOM 966 C C . ARG A 1 117 ? -13.198 0.914 26.043 1.00 94.50 117 ARG A C 1
ATOM 968 O O . ARG A 1 117 ? -14.249 1.139 26.631 1.00 94.50 117 ARG A O 1
ATOM 975 N N . HIS A 1 118 ? -12.722 -0.304 25.809 1.00 94.12 118 HIS A N 1
ATOM 976 C CA . HIS A 1 118 ? -13.409 -1.529 26.204 1.00 94.12 118 HIS A CA 1
ATOM 977 C C . HIS A 1 118 ? -13.662 -1.578 27.718 1.00 94.12 118 HIS A C 1
ATOM 979 O O . HIS A 1 118 ? -14.782 -1.811 28.153 1.00 94.12 118 HIS A O 1
ATOM 985 N N . THR A 1 119 ? -12.661 -1.231 28.534 1.00 94.38 119 THR A N 1
ATOM 986 C CA . THR A 1 119 ? -12.788 -1.183 30.004 1.00 94.38 119 THR A CA 1
ATOM 987 C C . THR A 1 119 ? -13.886 -0.214 30.462 1.00 94.38 119 THR A C 1
ATOM 989 O O . THR A 1 119 ? -14.594 -0.488 31.434 1.00 94.38 119 THR A O 1
ATOM 992 N N . ARG A 1 120 ? -14.061 0.920 29.766 1.00 93.69 120 ARG A N 1
ATOM 993 C CA . ARG A 1 120 ? -15.168 1.850 30.043 1.00 93.69 120 ARG A CA 1
ATOM 994 C C . ARG A 1 120 ? -16.519 1.258 29.644 1.00 93.69 120 ARG A C 1
ATOM 996 O O . ARG A 1 120 ? -17.442 1.321 30.448 1.00 93.69 120 ARG A O 1
ATOM 1003 N N . GLU A 1 121 ? -16.613 0.636 28.469 1.00 93.94 121 GLU A N 1
ATOM 1004 C CA . GLU A 1 121 ? -17.841 -0.040 28.021 1.00 93.94 121 GLU A CA 1
ATOM 1005 C C . GLU A 1 121 ? -18.264 -1.152 28.990 1.00 93.94 121 GLU A C 1
ATOM 1007 O O . GLU A 1 121 ? -19.436 -1.240 29.352 1.00 93.94 121 GLU A O 1
ATOM 1012 N N . GLU A 1 122 ? -17.316 -1.943 29.502 1.00 93.38 122 GLU A N 1
ATOM 1013 C CA . GLU A 1 122 ? -17.602 -2.942 30.533 1.00 93.38 122 GLU A CA 1
ATOM 1014 C C . GLU A 1 122 ? -18.128 -2.319 31.832 1.00 93.38 122 GLU A C 1
ATOM 1016 O O . GLU A 1 122 ? -19.024 -2.872 32.476 1.00 93.38 122 GLU A O 1
ATOM 1021 N N . ALA A 1 123 ? -17.545 -1.199 32.270 1.00 94.00 123 ALA A N 1
ATOM 1022 C CA . ALA A 1 123 ? -17.965 -0.519 33.489 1.00 94.00 123 ALA A CA 1
ATOM 1023 C C . ALA A 1 123 ? -19.394 0.029 33.355 1.00 94.00 123 ALA A C 1
ATOM 1025 O O . ALA A 1 123 ? -20.207 -0.158 34.266 1.00 94.00 123 ALA A O 1
ATOM 1026 N N . ASP A 1 124 ? -19.717 0.634 32.212 1.00 92.94 124 ASP A N 1
ATOM 1027 C CA . ASP A 1 124 ? -21.051 1.153 31.908 1.00 92.94 124 ASP A CA 1
ATOM 1028 C C . ASP A 1 124 ? -22.073 0.014 31.782 1.00 92.94 124 ASP A C 1
ATOM 1030 O O . ASP A 1 124 ? -23.150 0.073 32.382 1.00 92.94 124 ASP A O 1
ATOM 1034 N N . ALA A 1 125 ? -21.711 -1.089 31.117 1.00 93.69 125 ALA A N 1
ATOM 1035 C CA . ALA A 1 125 ? -22.551 -2.280 31.023 1.00 93.69 125 ALA A CA 1
ATOM 1036 C C . ALA A 1 125 ? -22.855 -2.879 32.406 1.00 93.69 125 ALA A C 1
ATOM 1038 O O . ALA A 1 125 ? -24.013 -3.165 32.726 1.00 93.69 125 ALA A O 1
ATOM 1039 N N . LYS A 1 126 ? -21.843 -2.987 33.281 1.00 94.94 126 LYS A N 1
ATOM 1040 C CA . LYS A 1 126 ? -22.020 -3.418 34.680 1.00 94.94 126 LYS A CA 1
ATOM 1041 C C . LYS A 1 126 ? -22.986 -2.499 35.438 1.00 94.94 126 LYS A C 1
ATOM 1043 O O . LYS A 1 126 ? -23.747 -2.983 36.276 1.00 94.94 126 LYS A O 1
ATOM 1048 N N . GLN A 1 127 ? -22.987 -1.190 35.171 1.00 93.75 127 GLN A N 1
ATOM 1049 C CA . GLN A 1 127 ? -23.937 -0.256 35.787 1.00 93.75 127 GLN A CA 1
ATOM 1050 C C . GLN A 1 127 ? -25.366 -0.411 35.248 1.00 93.75 127 GLN A C 1
ATOM 1052 O O . GLN A 1 127 ? -26.312 -0.331 36.033 1.00 93.75 127 GLN A O 1
ATOM 1057 N N . LEU A 1 128 ? -25.538 -0.644 33.944 1.00 94.06 128 LEU A N 1
ATOM 1058 C CA . LEU A 1 128 ? -26.849 -0.874 33.327 1.00 94.06 128 LEU A CA 1
ATOM 1059 C C . LEU A 1 128 ? -27.505 -2.152 33.856 1.00 94.06 128 LEU A C 1
ATOM 1061 O O . LEU A 1 128 ? -28.665 -2.115 34.266 1.00 94.06 128 LEU A O 1
ATOM 1065 N N . ILE A 1 129 ? -26.735 -3.238 33.970 1.00 94.50 129 ILE A N 1
ATOM 1066 C CA . ILE A 1 129 ? -27.212 -4.512 34.527 1.00 94.50 129 ILE A CA 1
ATOM 1067 C C . ILE A 1 129 ? -27.705 -4.328 35.969 1.00 94.50 129 ILE A C 1
ATOM 1069 O O . ILE A 1 129 ? -28.780 -4.811 36.319 1.00 94.50 129 ILE A O 1
ATOM 1073 N N . LYS A 1 130 ? -26.978 -3.567 36.805 1.00 95.31 130 LYS A N 1
ATOM 1074 C CA . LYS A 1 130 ? -27.414 -3.252 38.182 1.00 95.31 130 LYS A CA 1
ATOM 1075 C C . LYS A 1 130 ? -28.739 -2.484 38.235 1.00 95.31 130 LYS A C 1
ATOM 1077 O O . LYS A 1 130 ? -29.450 -2.583 39.229 1.00 95.31 130 LYS A O 1
ATOM 1082 N N . LYS A 1 131 ? -29.067 -1.724 37.187 1.00 95.50 131 LYS A N 1
ATOM 1083 C CA . LYS A 1 131 ? -30.336 -0.994 37.037 1.00 95.50 131 LYS A CA 1
ATOM 1084 C C . LYS A 1 131 ? -31.442 -1.840 36.386 1.00 95.50 131 LYS A C 1
ATOM 1086 O O . LYS A 1 131 ? -32.529 -1.319 36.160 1.00 95.50 131 LYS A O 1
ATOM 1091 N N . GLY A 1 132 ? -31.182 -3.113 36.075 1.00 94.19 132 GLY A N 1
ATOM 1092 C CA . GLY A 1 132 ? -32.123 -3.998 35.381 1.00 94.19 132 GLY A CA 1
ATOM 1093 C C . GLY A 1 132 ? -32.273 -3.704 33.884 1.00 94.19 132 GLY A C 1
ATOM 1094 O O . GLY A 1 132 ? -33.247 -4.142 33.280 1.00 94.19 132 GLY A O 1
ATOM 1095 N N . LEU A 1 133 ? -31.340 -2.954 33.287 1.00 94.94 133 LEU A N 1
ATOM 1096 C CA . LEU A 1 133 ? -31.330 -2.630 31.859 1.00 94.94 133 LEU A CA 1
ATOM 1097 C C . LEU A 1 133 ? -30.396 -3.572 31.094 1.00 94.94 133 LEU A C 1
ATOM 1099 O O . LEU A 1 133 ? -29.362 -4.000 31.612 1.00 94.94 133 LEU A O 1
ATOM 1103 N N . THR A 1 134 ? -30.739 -3.862 29.840 1.00 91.25 134 THR A N 1
ATOM 1104 C CA . THR A 1 134 ? -29.895 -4.653 28.938 1.00 91.25 134 THR A CA 1
ATOM 1105 C C . THR A 1 134 ? -28.806 -3.764 28.328 1.00 91.25 134 THR A C 1
ATOM 1107 O O . THR A 1 134 ? -29.146 -2.763 27.697 1.00 91.25 134 THR A O 1
ATOM 1110 N N . PRO A 1 135 ? -27.513 -4.086 28.507 1.00 89.50 135 PRO A N 1
ATOM 1111 C CA . PRO A 1 135 ? -26.431 -3.335 27.883 1.00 89.50 135 PRO A CA 1
ATOM 1112 C C . PRO A 1 135 ? -26.342 -3.621 26.381 1.00 89.50 135 PRO A C 1
ATOM 1114 O O . PRO A 1 135 ? -26.663 -4.719 25.920 1.00 89.50 135 PRO A O 1
ATOM 1117 N N . GLU A 1 136 ? -25.884 -2.628 25.622 1.00 86.69 136 GLU A N 1
ATOM 1118 C CA . GLU A 1 136 ? -25.566 -2.802 24.206 1.00 86.69 136 GLU A CA 1
ATOM 1119 C C . GLU A 1 136 ? -24.310 -3.680 24.024 1.00 86.69 136 GLU A C 1
ATOM 1121 O O . GLU A 1 136 ? -23.457 -3.725 24.918 1.00 86.69 136 GLU A O 1
ATOM 1126 N N . PRO A 1 137 ? -24.166 -4.382 22.882 1.00 89.19 137 PRO A N 1
ATOM 1127 C CA . PRO A 1 137 ? -22.940 -5.104 22.556 1.00 89.19 137 PRO A CA 1
ATOM 1128 C C . PRO A 1 137 ? -21.722 -4.176 22.527 1.00 89.19 137 PRO A C 1
ATOM 1130 O O . PRO A 1 137 ? -21.811 -3.048 22.039 1.00 89.19 137 PRO A O 1
ATOM 1133 N N . TYR A 1 138 ? -20.574 -4.673 22.990 1.00 91.31 138 TYR A N 1
ATOM 1134 C CA . TYR A 1 138 ? -19.329 -3.906 22.981 1.00 91.31 138 TYR A CA 1
ATOM 1135 C C . TYR A 1 138 ? -18.908 -3.526 21.563 1.00 91.31 138 TYR A C 1
ATOM 1137 O O . TYR A 1 138 ? -18.979 -4.325 20.626 1.00 91.31 138 TYR A O 1
ATOM 1145 N N . LEU A 1 139 ? -18.451 -2.286 21.419 1.00 92.44 139 LEU A N 1
ATOM 1146 C CA . LEU A 1 139 ? -18.027 -1.736 20.140 1.00 92.44 139 LEU A CA 1
ATOM 1147 C C . LEU A 1 139 ? -16.556 -2.065 19.861 1.00 92.44 139 LEU A C 1
ATOM 1149 O O . LEU A 1 139 ? -16.174 -2.264 18.706 1.00 92.44 139 LEU A O 1
ATOM 1153 N N . TYR A 1 140 ? -15.737 -2.124 20.913 1.00 93.06 140 TYR A N 1
ATOM 1154 C CA . TYR A 1 140 ? -14.308 -2.422 20.833 1.00 93.06 140 TYR A CA 1
ATOM 1155 C C . TYR A 1 140 ? -14.037 -3.854 21.286 1.0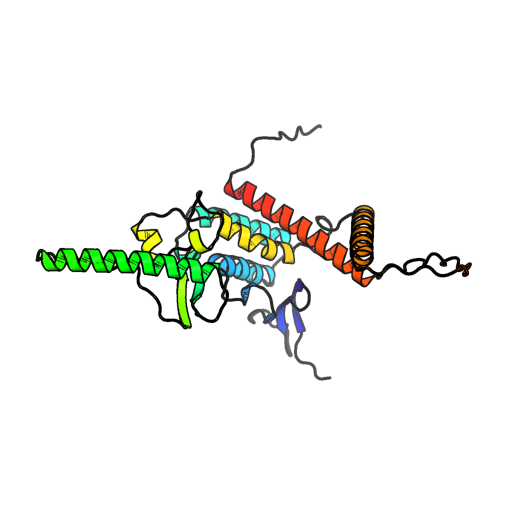0 93.06 140 TYR A C 1
ATOM 1157 O O . TYR A 1 140 ? -13.865 -4.115 22.473 1.00 93.06 140 TYR A O 1
ATOM 1165 N N . GLU A 1 141 ? -13.991 -4.780 20.334 1.00 88.69 141 GLU A N 1
ATOM 1166 C CA . GLU A 1 141 ? -13.560 -6.161 20.564 1.00 88.69 141 GLU A CA 1
ATOM 1167 C C . GLU A 1 141 ? -12.025 -6.212 20.561 1.00 88.69 141 GLU A C 1
ATOM 1169 O O . GLU A 1 141 ? -11.381 -5.696 19.644 1.00 88.69 141 GLU A O 1
ATOM 1174 N N . ILE A 1 142 ? -11.434 -6.784 21.611 1.00 91.31 142 ILE A N 1
ATOM 1175 C CA . ILE A 1 142 ? -9.982 -6.818 21.778 1.00 91.31 142 ILE A CA 1
ATOM 1176 C C . ILE A 1 142 ? -9.427 -8.152 21.256 1.00 91.31 142 ILE A C 1
ATOM 1178 O O . ILE A 1 142 ? -9.792 -9.188 21.808 1.00 91.31 142 ILE A O 1
ATOM 1182 N N . PRO A 1 143 ? -8.539 -8.149 20.243 1.00 91.12 143 PRO A N 1
ATOM 1183 C CA . PRO A 1 143 ? -7.896 -9.366 19.751 1.00 91.12 143 PRO A CA 1
ATOM 1184 C C . PRO A 1 143 ? -6.904 -9.944 20.765 1.00 91.12 143 PRO A C 1
ATOM 1186 O O . PRO A 1 143 ? -6.278 -9.212 21.543 1.00 91.12 143 PRO A O 1
ATOM 1189 N N . GLU A 1 144 ? -6.695 -11.256 20.699 1.00 90.06 144 GLU A N 1
ATOM 1190 C CA . GLU A 1 144 ? -5.677 -11.924 21.505 1.00 90.06 144 GLU A CA 1
ATOM 1191 C C . GLU A 1 144 ? -4.254 -11.564 21.030 1.00 90.06 144 GLU A C 1
ATOM 1193 O O . GLU A 1 144 ? -4.019 -11.288 19.846 1.00 90.06 144 GLU A O 1
ATOM 1198 N N . PRO A 1 145 ? -3.244 -11.571 21.922 1.00 90.06 145 PRO A N 1
ATOM 1199 C CA . PRO A 1 145 ? -1.855 -11.435 21.502 1.00 90.06 145 PRO A CA 1
ATOM 1200 C C . PRO A 1 145 ? -1.479 -12.511 20.471 1.00 90.06 145 PRO A C 1
ATOM 1202 O O . PRO A 1 145 ? -1.595 -13.706 20.718 1.00 90.06 145 PRO A O 1
ATOM 1205 N N . GLY A 1 146 ? -0.966 -12.086 19.320 1.00 89.50 146 GLY A N 1
ATOM 1206 C CA . GLY A 1 146 ? -0.615 -12.950 18.193 1.00 89.50 146 GLY A CA 1
ATOM 1207 C C . GLY A 1 146 ? -1.714 -13.079 17.137 1.00 89.50 146 GLY A C 1
ATOM 1208 O O . GLY A 1 146 ? -1.413 -13.524 16.027 1.00 89.50 146 GLY A O 1
ATOM 1209 N N . GLU A 1 147 ? -2.935 -12.636 17.433 1.00 91.31 147 GLU A N 1
ATOM 1210 C CA . GLU A 1 147 ? -4.040 -12.600 16.484 1.00 91.31 147 GLU A CA 1
ATOM 1211 C C . GLU A 1 147 ? -3.879 -11.449 15.478 1.00 91.31 147 GLU A C 1
ATOM 1213 O O . GLU A 1 147 ? -3.296 -10.391 15.759 1.00 91.31 147 GLU A O 1
ATOM 1218 N N . TRP A 1 148 ? -4.384 -11.680 14.268 1.00 90.44 148 TRP A N 1
ATOM 1219 C CA . TRP A 1 148 ? -4.488 -10.650 13.245 1.00 90.44 148 TRP A CA 1
ATOM 1220 C C . TRP A 1 148 ? -5.742 -9.821 13.478 1.00 90.44 148 TRP A C 1
ATOM 1222 O O . TRP A 1 148 ? -6.823 -10.367 13.659 1.00 90.44 148 TRP A O 1
ATOM 1232 N N . PHE A 1 149 ? -5.612 -8.505 13.379 1.00 92.69 149 PHE A N 1
ATOM 1233 C CA . PHE A 1 149 ? -6.756 -7.607 13.398 1.00 92.69 149 PHE A CA 1
ATOM 1234 C C . PHE A 1 149 ? -6.714 -6.642 12.219 1.00 92.69 149 PHE A C 1
ATOM 1236 O O . PHE A 1 149 ? -5.651 -6.284 11.695 1.00 92.69 149 PHE A O 1
ATOM 1243 N N . GLU A 1 150 ? -7.900 -6.212 11.813 1.00 94.12 150 GLU A N 1
ATOM 1244 C CA . GLU A 1 150 ? -8.100 -5.231 10.758 1.00 94.12 150 GLU A CA 1
ATOM 1245 C C . GLU A 1 150 ? -8.194 -3.821 11.335 1.00 94.12 150 GLU A C 1
ATOM 1247 O O . GLU A 1 150 ? -8.787 -3.593 12.389 1.00 94.12 150 GLU A O 1
ATOM 1252 N N . PHE A 1 151 ? -7.645 -2.845 10.622 1.00 94.56 151 PHE A N 1
ATOM 1253 C CA . PHE A 1 151 ? -7.741 -1.438 10.983 1.00 94.56 151 PHE A CA 1
ATOM 1254 C C . PHE A 1 151 ? -7.779 -0.542 9.745 1.00 94.56 151 PHE A C 1
ATOM 1256 O O . PHE A 1 151 ? -7.336 -0.906 8.653 1.00 94.56 151 PHE A O 1
ATOM 1263 N N . VAL A 1 152 ? -8.279 0.672 9.941 1.00 94.88 152 VAL A N 1
ATOM 1264 C CA . VAL A 1 152 ? -8.208 1.780 8.987 1.00 94.88 152 VAL A CA 1
ATOM 1265 C C . VAL A 1 152 ? -7.562 2.997 9.639 1.00 94.88 152 VAL A C 1
ATOM 1267 O O . VAL A 1 152 ? -7.501 3.102 10.863 1.00 94.88 152 VAL A O 1
ATOM 1270 N N . ILE A 1 153 ? -7.069 3.926 8.822 1.00 94.81 153 ILE A N 1
ATOM 1271 C CA . ILE A 1 153 ? -6.500 5.194 9.279 1.00 94.81 153 ILE A CA 1
ATOM 1272 C C . ILE A 1 153 ? -7.542 6.299 9.113 1.00 94.81 153 ILE A C 1
ATOM 1274 O O . ILE A 1 153 ? -7.868 6.707 7.998 1.00 94.81 153 ILE A O 1
ATOM 1278 N N . VAL A 1 154 ? -8.067 6.792 10.230 1.00 94.38 154 VAL A N 1
ATOM 1279 C CA . VAL A 1 154 ? -9.010 7.913 10.280 1.00 94.38 154 VAL A CA 1
ATOM 1280 C C . VAL A 1 154 ? -8.283 9.252 10.382 1.00 94.38 154 VAL A C 1
ATOM 1282 O O . VAL A 1 154 ? -7.140 9.338 10.833 1.00 94.38 154 VAL A O 1
ATOM 1285 N N . LYS A 1 155 ? -8.956 10.332 9.984 1.00 93.56 155 LYS A N 1
ATOM 1286 C CA . LYS A 1 155 ? -8.462 11.690 10.210 1.00 93.56 155 LYS A CA 1
ATOM 1287 C C . LYS A 1 155 ? -8.437 11.979 11.706 1.00 93.56 155 LYS A C 1
ATOM 1289 O O . LYS A 1 155 ? -9.427 11.779 12.407 1.00 93.56 155 LYS A O 1
ATOM 1294 N N . ASN A 1 156 ? -7.302 12.484 12.167 1.00 90.75 156 ASN A N 1
ATOM 1295 C CA . ASN A 1 156 ? -7.128 13.006 13.510 1.00 90.75 156 ASN A CA 1
ATOM 1296 C C . ASN A 1 156 ? -6.214 14.226 13.416 1.00 90.75 156 ASN A C 1
ATOM 1298 O O . ASN A 1 156 ? -5.004 14.081 13.248 1.00 90.75 156 ASN A O 1
ATOM 1302 N N . ASP A 1 157 ? -6.799 15.418 13.488 1.00 86.25 157 ASP A N 1
ATOM 1303 C CA . ASP A 1 157 ? -6.041 16.669 13.373 1.00 86.25 157 ASP A CA 1
ATOM 1304 C C . ASP A 1 157 ? -5.225 16.964 14.645 1.00 86.25 157 ASP A C 1
ATOM 1306 O O . ASP A 1 157 ? -4.294 17.764 14.616 1.00 86.25 157 ASP A O 1
ATOM 1310 N N . LEU A 1 158 ? -5.527 16.271 15.751 1.00 84.62 158 LEU A N 1
ATOM 1311 C CA . LEU A 1 158 ? -4.857 16.440 17.041 1.00 84.62 158 LEU A CA 1
ATOM 1312 C C . LEU A 1 158 ? -3.562 15.625 17.162 1.00 84.62 158 LEU A C 1
ATOM 1314 O O . LEU A 1 158 ? -2.769 15.881 18.064 1.00 84.62 158 LEU A O 1
ATOM 1318 N N . SER A 1 159 ? -3.329 14.641 16.287 1.00 83.25 159 SER A N 1
ATOM 1319 C CA . SER A 1 159 ? -2.115 13.823 16.337 1.00 83.25 159 SER A CA 1
ATOM 1320 C C . SER A 1 159 ? -1.612 13.416 14.961 1.00 83.25 159 SER A C 1
ATOM 1322 O O . SER A 1 159 ? -2.358 12.964 14.096 1.00 83.25 159 SER A O 1
ATOM 1324 N N . GLN A 1 160 ? -0.294 13.501 14.790 1.00 83.25 160 GLN A N 1
ATOM 1325 C CA . GLN A 1 160 ? 0.395 12.976 13.612 1.00 83.25 160 GLN A CA 1
ATOM 1326 C C . GLN A 1 160 ? 0.777 11.497 13.750 1.00 83.25 160 GLN A C 1
ATOM 1328 O O . GLN A 1 160 ? 1.160 10.871 12.762 1.00 83.25 160 GLN A O 1
ATOM 1333 N N . LYS A 1 161 ? 0.678 10.910 14.950 1.00 89.75 161 LYS A N 1
ATOM 1334 C CA . LYS A 1 161 ? 1.057 9.511 15.173 1.00 89.75 161 LYS A CA 1
ATOM 1335 C C . LYS A 1 161 ? 0.027 8.585 14.535 1.00 89.75 161 LYS A C 1
ATOM 1337 O O . LYS A 1 161 ? -1.170 8.707 14.776 1.00 89.75 161 LYS A O 1
ATOM 1342 N N . VAL A 1 162 ? 0.499 7.606 13.765 1.00 90.31 162 VAL A N 1
ATOM 1343 C CA . VAL A 1 162 ? -0.381 6.654 13.066 1.00 90.31 162 VAL A CA 1
ATOM 1344 C C . VAL A 1 162 ? -1.253 5.868 14.054 1.00 90.31 162 VAL A C 1
ATOM 1346 O O . VAL A 1 162 ? -2.440 5.702 13.799 1.00 90.31 162 VAL A O 1
ATOM 1349 N N . GLY A 1 163 ? -0.721 5.476 15.217 1.00 91.12 163 GLY A N 1
ATOM 1350 C CA . GLY A 1 163 ? -1.473 4.736 16.243 1.00 91.12 163 GLY A CA 1
ATOM 1351 C C . GLY A 1 163 ? -2.686 5.492 16.797 1.00 91.12 163 GLY A C 1
ATOM 1352 O O . GLY A 1 163 ? -3.688 4.876 17.162 1.00 91.12 163 GLY A O 1
ATOM 1353 N N . ASP A 1 164 ? -2.650 6.826 16.781 1.00 92.31 164 ASP A N 1
ATOM 1354 C CA . ASP A 1 164 ? -3.767 7.688 17.201 1.00 92.31 164 ASP A CA 1
ATOM 1355 C C . ASP A 1 164 ? -4.836 7.833 16.119 1.00 92.31 164 ASP A C 1
ATOM 1357 O O . ASP A 1 164 ? -5.967 8.234 16.399 1.00 92.31 164 ASP A O 1
ATOM 1361 N N . LYS A 1 165 ? -4.466 7.518 14.878 1.00 94.62 165 LYS A N 1
ATOM 1362 C CA . LYS A 1 165 ? -5.334 7.509 13.703 1.00 94.62 165 LYS A CA 1
ATOM 1363 C C . LYS A 1 165 ? -5.882 6.118 13.391 1.00 94.62 165 LYS A C 1
ATOM 1365 O O . LYS A 1 165 ? -6.805 6.010 12.597 1.00 94.62 165 LYS A O 1
ATOM 1370 N N . MET A 1 166 ? -5.332 5.057 13.977 1.00 95.75 166 MET A N 1
ATOM 1371 C CA . MET A 1 166 ? -5.841 3.696 13.798 1.00 95.75 166 MET A CA 1
ATOM 1372 C C . MET A 1 166 ? -7.227 3.540 14.439 1.00 95.75 166 MET A C 1
ATOM 1374 O O . MET A 1 166 ? -7.459 3.982 15.571 1.00 95.75 166 MET A O 1
ATOM 1378 N N . GLU A 1 167 ? -8.139 2.896 13.716 1.00 95.94 167 GLU A N 1
ATOM 1379 C CA . GLU A 1 167 ? -9.467 2.529 14.201 1.00 95.94 167 GLU A CA 1
ATOM 1380 C C . GLU A 1 167 ? -9.936 1.204 13.594 1.00 95.94 167 GLU A C 1
ATOM 1382 O O . GLU A 1 167 ? -9.596 0.896 12.450 1.00 95.94 167 GLU A O 1
ATOM 1387 N N . TYR A 1 168 ? -10.749 0.442 14.327 1.00 95.44 168 TYR A N 1
ATOM 1388 C CA . TYR A 1 168 ? -11.390 -0.746 13.764 1.00 95.44 168 TYR A CA 1
ATOM 1389 C C . TYR A 1 168 ? -12.379 -0.365 12.642 1.00 95.44 168 TYR A C 1
ATOM 1391 O O . TYR A 1 168 ? -13.140 0.597 12.801 1.00 95.44 168 TYR A O 1
ATOM 1399 N N . PRO A 1 169 ? -12.450 -1.120 11.526 1.00 94.00 169 PRO A N 1
ATOM 1400 C CA . PRO A 1 169 ? -13.338 -0.804 10.404 1.00 94.00 169 PRO A CA 1
ATOM 1401 C C . PRO A 1 169 ? -14.817 -0.702 10.806 1.00 94.00 169 PRO A C 1
ATOM 1403 O O . PRO A 1 169 ? -15.505 0.235 10.398 1.00 94.00 169 PRO A O 1
ATOM 1406 N N . LYS A 1 170 ? -15.296 -1.635 11.644 1.00 93.38 170 LYS A N 1
ATOM 1407 C CA . LYS A 1 170 ? -16.672 -1.673 12.178 1.00 93.38 170 LYS A CA 1
ATOM 1408 C C . LYS A 1 170 ? -16.997 -0.399 12.965 1.00 93.38 170 LYS A C 1
ATOM 1410 O O . LYS A 1 170 ? -18.001 0.259 12.702 1.00 93.38 170 LYS A O 1
ATOM 1415 N N . VAL A 1 171 ? -16.083 0.002 13.847 1.00 93.62 171 VAL A N 1
ATOM 1416 C CA . VAL A 1 171 ? -16.198 1.208 14.679 1.00 93.62 171 VAL A CA 1
ATOM 1417 C C . VAL A 1 171 ? -16.177 2.478 13.834 1.00 93.62 171 VAL A C 1
ATOM 1419 O O . VAL A 1 171 ? -16.983 3.382 14.048 1.00 93.62 171 VAL A O 1
ATOM 1422 N N . ALA A 1 172 ? -15.274 2.557 12.854 1.00 93.56 172 ALA A N 1
ATOM 1423 C CA . ALA A 1 172 ? -15.180 3.706 11.962 1.00 93.56 172 ALA A CA 1
ATOM 1424 C C . ALA A 1 172 ? -16.480 3.919 11.169 1.00 93.56 172 ALA A C 1
ATOM 1426 O O . ALA A 1 172 ? -16.922 5.062 11.046 1.00 93.56 172 ALA A O 1
ATOM 1427 N N . ARG A 1 173 ? -17.119 2.836 10.698 1.00 91.88 173 ARG A N 1
ATOM 1428 C CA . ARG A 1 173 ? -18.431 2.895 10.028 1.00 91.88 173 ARG A CA 1
ATOM 1429 C C . ARG A 1 173 ? -19.531 3.353 10.976 1.00 91.88 173 ARG A C 1
ATOM 1431 O O . ARG A 1 173 ? -20.229 4.310 10.665 1.00 91.88 173 ARG A O 1
ATOM 1438 N N . GLN A 1 174 ? -19.659 2.699 12.130 1.00 92.50 174 GLN A N 1
ATOM 1439 C CA . GLN A 1 174 ? -20.740 2.971 13.080 1.00 92.50 174 GLN A CA 1
ATOM 1440 C C . GLN A 1 174 ? -20.689 4.400 13.635 1.00 92.50 174 GLN A C 1
ATOM 1442 O O . GLN A 1 174 ? -21.725 5.030 13.812 1.00 92.50 174 GLN A O 1
ATOM 1447 N N . LEU A 1 175 ? -19.485 4.935 13.860 1.00 92.19 175 LEU A N 1
ATOM 1448 C CA . LEU A 1 175 ? -19.285 6.295 14.366 1.00 92.19 175 LEU A CA 1
ATOM 1449 C C . LEU A 1 175 ? -19.110 7.349 13.258 1.00 92.19 175 LEU A C 1
ATOM 1451 O O . LEU A 1 175 ? -18.787 8.496 13.564 1.00 92.19 175 LEU A O 1
ATOM 1455 N N . GLY A 1 176 ? -19.263 6.982 11.980 1.00 91.44 176 GLY A N 1
ATOM 1456 C CA . GLY A 1 176 ? -19.142 7.912 10.852 1.00 91.44 176 GLY A CA 1
ATOM 1457 C C . GLY A 1 176 ? -17.784 8.624 10.768 1.00 91.44 176 GLY A C 1
ATOM 1458 O O . GLY A 1 176 ? -17.714 9.802 10.404 1.00 91.44 176 GLY A O 1
ATOM 1459 N N . LYS A 1 177 ? -16.690 7.948 11.143 1.00 92.06 177 LYS A N 1
ATOM 1460 C CA . LYS A 1 177 ? -15.357 8.567 11.175 1.00 92.06 177 LYS A CA 1
ATOM 1461 C C . LYS A 1 177 ? -14.832 8.810 9.767 1.00 92.06 177 LYS A C 1
ATOM 1463 O O . LYS A 1 177 ? -14.835 7.926 8.915 1.00 92.06 177 LYS A O 1
ATOM 1468 N N . LYS A 1 178 ? -14.308 10.015 9.537 1.00 92.38 178 LYS A N 1
ATOM 1469 C CA . LYS A 1 178 ? -13.707 10.389 8.251 1.00 92.38 178 LYS A CA 1
ATOM 1470 C C . LYS A 1 178 ? -12.362 9.689 8.071 1.00 92.38 178 LYS A C 1
ATOM 1472 O O . LYS A 1 178 ? -11.495 9.800 8.934 1.00 92.38 178 LYS A O 1
ATOM 1477 N N . ILE A 1 179 ? -12.169 9.029 6.935 1.00 92.12 179 ILE A N 1
ATOM 1478 C CA . ILE A 1 179 ? -10.926 8.322 6.601 1.00 92.12 179 ILE A CA 1
ATOM 1479 C C . ILE A 1 179 ? -9.856 9.302 6.099 1.00 92.12 179 ILE A C 1
ATOM 1481 O O . ILE A 1 179 ? -10.157 10.278 5.402 1.00 92.12 179 ILE A O 1
ATOM 1485 N N . ASP A 1 180 ? -8.594 9.067 6.464 1.00 91.75 180 ASP A N 1
ATOM 1486 C CA . ASP A 1 180 ? -7.444 9.848 5.996 1.00 91.75 180 ASP A CA 1
ATOM 1487 C C . ASP A 1 180 ? -6.997 9.350 4.611 1.00 91.75 180 ASP A C 1
ATOM 1489 O O . ASP A 1 180 ? -6.004 8.643 4.466 1.00 91.75 180 ASP A O 1
ATOM 1493 N N . ILE A 1 181 ? -7.756 9.699 3.567 1.00 89.31 181 ILE A N 1
ATOM 1494 C CA . ILE A 1 181 ? -7.480 9.295 2.172 1.00 89.31 181 ILE A CA 1
ATOM 1495 C C . ILE A 1 181 ? -6.044 9.656 1.751 1.00 89.31 181 ILE A C 1
ATOM 1497 O O . ILE A 1 181 ? -5.368 8.873 1.080 1.00 89.31 181 ILE A O 1
ATOM 1501 N N . SER A 1 182 ? -5.540 10.808 2.201 1.00 89.00 182 SER A N 1
ATOM 1502 C CA . SER A 1 182 ? -4.179 11.270 1.916 1.00 89.00 182 SER A CA 1
ATOM 1503 C C . SER A 1 182 ? -3.111 10.300 2.420 1.00 89.00 182 SER A C 1
ATOM 1505 O O . SER A 1 182 ? -2.081 10.146 1.766 1.00 89.00 182 SER A O 1
ATOM 1507 N N . TYR A 1 183 ? -3.331 9.631 3.557 1.00 91.50 183 TYR A N 1
ATOM 1508 C CA . TYR A 1 183 ? -2.416 8.605 4.064 1.00 91.50 183 TYR A CA 1
ATOM 1509 C C . TYR A 1 183 ? -2.257 7.454 3.059 1.00 91.50 183 TYR A C 1
ATOM 1511 O O . TYR A 1 183 ? -1.137 7.085 2.703 1.00 91.50 183 TYR A O 1
ATOM 1519 N N . TYR A 1 184 ? -3.372 6.938 2.540 1.00 91.50 184 TYR A N 1
ATOM 1520 C CA . TYR A 1 184 ? -3.377 5.823 1.593 1.00 91.50 184 TYR A CA 1
ATOM 1521 C C . TYR A 1 184 ? -2.799 6.212 0.234 1.00 91.50 184 TYR A C 1
ATOM 1523 O O . TYR A 1 184 ? -1.965 5.488 -0.306 1.00 91.50 184 TYR A O 1
ATOM 1531 N N . LEU A 1 185 ? -3.160 7.386 -0.286 1.00 90.69 185 LEU A N 1
ATOM 1532 C CA . LEU A 1 185 ? -2.599 7.888 -1.539 1.00 90.69 185 LEU A CA 1
ATOM 1533 C C . LEU A 1 185 ? -1.090 8.148 -1.437 1.00 90.69 185 LEU A C 1
ATOM 1535 O O . LEU A 1 185 ? -0.348 7.863 -2.369 1.00 90.69 185 LEU A O 1
ATOM 1539 N N . ASN A 1 186 ? -0.598 8.629 -0.293 1.00 92.00 186 ASN A N 1
ATOM 1540 C CA . ASN A 1 186 ? 0.843 8.771 -0.091 1.00 92.00 186 ASN A CA 1
ATOM 1541 C C . ASN A 1 186 ? 1.566 7.418 -0.041 1.00 92.00 186 ASN A C 1
ATOM 1543 O O . ASN A 1 186 ? 2.724 7.356 -0.448 1.00 92.00 186 ASN A O 1
ATOM 1547 N N . SER A 1 187 ? 0.904 6.350 0.419 1.00 91.69 187 SER A N 1
ATOM 1548 C CA . SER A 1 187 ? 1.515 5.016 0.486 1.00 91.69 187 SER A CA 1
ATOM 1549 C C . SER A 1 187 ? 1.842 4.430 -0.890 1.00 91.69 187 SER A C 1
ATOM 1551 O O . SER A 1 187 ? 2.781 3.653 -0.997 1.00 91.69 187 SER A O 1
ATOM 1553 N N . VAL A 1 188 ? 1.129 4.839 -1.949 1.00 93.81 188 VAL A N 1
ATOM 1554 C CA . VAL A 1 188 ? 1.395 4.365 -3.318 1.00 93.81 188 VAL A CA 1
ATOM 1555 C C . VAL A 1 188 ? 2.467 5.180 -4.046 1.00 93.81 188 VAL A C 1
ATOM 1557 O O . VAL A 1 188 ? 2.870 4.797 -5.138 1.00 93.81 188 VAL A O 1
ATOM 1560 N N . VAL A 1 189 ? 2.939 6.299 -3.479 1.00 95.62 189 VAL A N 1
ATOM 1561 C CA . VAL A 1 189 ? 3.854 7.227 -4.172 1.00 95.62 189 VAL A CA 1
ATOM 1562 C C . VAL A 1 189 ? 5.206 6.584 -4.461 1.00 95.62 189 VAL A C 1
ATOM 1564 O O . VAL A 1 189 ? 5.636 6.589 -5.611 1.00 95.62 189 VAL A O 1
ATOM 1567 N N . SER A 1 190 ? 5.867 6.033 -3.436 1.00 93.44 190 SER A N 1
ATOM 1568 C CA . SER A 1 190 ? 7.174 5.376 -3.592 1.00 93.44 190 SER A CA 1
ATOM 1569 C C . SER A 1 190 ? 7.075 4.163 -4.510 1.00 93.44 190 SER A C 1
ATOM 1571 O O . SER A 1 190 ? 7.935 3.960 -5.365 1.00 93.44 190 SER A O 1
ATOM 1573 N N . PHE A 1 191 ? 5.979 3.415 -4.366 1.00 94.25 191 PHE A N 1
ATOM 1574 C CA . PHE A 1 191 ? 5.668 2.260 -5.187 1.00 94.25 191 PHE A CA 1
ATOM 1575 C C . PHE A 1 191 ? 5.477 2.638 -6.656 1.00 94.25 191 PHE A C 1
ATOM 1577 O O . PHE A 1 191 ? 6.107 2.046 -7.507 1.00 94.25 191 PHE A O 1
ATOM 1584 N N . CYS A 1 192 ? 4.681 3.651 -6.999 1.00 95.81 192 CYS A N 1
ATOM 1585 C CA . CYS A 1 192 ? 4.527 4.048 -8.405 1.00 95.81 192 CYS A CA 1
ATOM 1586 C C . CYS A 1 192 ? 5.820 4.651 -8.975 1.00 95.81 192 CYS A C 1
ATOM 1588 O O . CYS A 1 192 ? 6.144 4.443 -10.140 1.00 95.81 192 CYS A O 1
ATOM 1590 N N . ALA A 1 193 ? 6.577 5.383 -8.154 1.00 96.00 193 ALA A N 1
ATOM 1591 C CA . ALA A 1 193 ? 7.826 6.000 -8.581 1.00 96.00 193 ALA A CA 1
ATOM 1592 C C . ALA A 1 193 ? 8.884 4.970 -9.005 1.00 96.00 193 ALA A C 1
ATOM 1594 O O . ALA A 1 193 ? 9.608 5.225 -9.964 1.00 96.00 193 ALA A O 1
ATOM 1595 N N . CYS A 1 194 ? 8.939 3.796 -8.362 1.00 94.00 194 CYS A N 1
ATOM 1596 C CA . CYS A 1 194 ? 9.949 2.782 -8.679 1.00 94.00 194 CYS A CA 1
ATOM 1597 C C . CYS A 1 194 ? 9.783 2.130 -10.063 1.00 94.00 194 CYS A C 1
ATOM 1599 O O . CYS A 1 194 ? 10.684 1.431 -10.511 1.00 94.00 194 CYS A O 1
ATOM 1601 N N . PHE A 1 195 ? 8.664 2.368 -10.753 1.00 94.38 195 PHE A N 1
ATOM 1602 C CA . PHE A 1 195 ? 8.439 1.900 -12.125 1.00 94.38 195 PHE A CA 1
ATOM 1603 C C . PHE A 1 195 ? 8.858 2.906 -13.202 1.00 94.38 195 PHE A C 1
ATOM 1605 O O . PHE A 1 195 ? 9.026 2.515 -14.352 1.00 94.38 195 PHE A O 1
ATOM 1612 N N . ILE A 1 196 ? 8.947 4.195 -12.861 1.00 94.94 196 ILE A N 1
ATOM 1613 C CA . ILE A 1 196 ? 9.159 5.280 -13.836 1.00 94.94 196 ILE A CA 1
ATOM 1614 C C . ILE A 1 196 ? 10.466 6.028 -13.602 1.00 94.94 196 ILE A C 1
ATOM 1616 O O . ILE A 1 196 ? 10.884 6.792 -14.458 1.00 94.94 196 ILE A O 1
ATOM 1620 N N . ASN A 1 197 ? 11.125 5.818 -12.461 1.00 93.00 197 ASN A N 1
ATOM 1621 C CA . ASN A 1 197 ? 12.365 6.498 -12.083 1.00 93.00 197 ASN A CA 1
ATOM 1622 C C . ASN A 1 197 ? 13.516 6.331 -13.095 1.00 93.00 197 ASN A C 1
ATOM 1624 O O . ASN A 1 197 ? 14.414 7.166 -13.105 1.00 93.00 197 ASN A O 1
ATOM 1628 N N . TYR A 1 198 ? 13.483 5.309 -13.952 1.00 87.81 198 TYR A N 1
ATOM 1629 C CA . TYR A 1 198 ? 14.466 5.104 -15.016 1.00 87.81 198 TYR A CA 1
ATOM 1630 C C . TYR A 1 198 ? 14.288 6.040 -16.218 1.00 87.81 198 TYR A C 1
ATOM 1632 O O . TYR A 1 198 ? 15.220 6.180 -17.007 1.00 87.81 198 TYR A O 1
ATOM 1640 N N . GLU A 1 199 ? 13.128 6.682 -16.381 1.00 89.25 199 GLU A N 1
ATOM 1641 C CA . GLU A 1 199 ? 12.881 7.559 -17.527 1.00 89.25 199 GLU A CA 1
ATOM 1642 C C . GLU A 1 199 ? 13.780 8.798 -17.500 1.00 89.25 199 GLU A C 1
ATOM 1644 O O . GLU A 1 199 ? 13.987 9.418 -16.453 1.00 89.25 199 GLU A O 1
ATOM 1649 N N . ASP A 1 200 ? 14.252 9.208 -18.678 1.00 87.12 200 ASP A N 1
ATOM 1650 C CA . ASP A 1 200 ? 15.196 10.320 -18.848 1.00 87.12 200 ASP A CA 1
ATOM 1651 C C . ASP A 1 200 ? 14.701 11.631 -18.222 1.00 87.12 200 ASP A C 1
ATOM 1653 O O . ASP A 1 200 ? 15.491 12.425 -17.721 1.00 87.12 200 ASP A O 1
ATOM 1657 N N . ILE A 1 201 ? 13.381 11.840 -18.169 1.00 87.94 201 ILE A N 1
ATOM 1658 C CA . ILE A 1 201 ? 12.757 13.018 -17.548 1.00 87.94 201 ILE A CA 1
ATOM 1659 C C . ILE A 1 201 ? 13.001 13.118 -16.032 1.00 87.94 201 ILE A C 1
ATOM 1661 O O . ILE A 1 201 ? 12.851 14.198 -15.455 1.00 87.94 201 ILE A O 1
ATOM 1665 N N . TYR A 1 202 ? 13.345 12.007 -15.373 1.00 88.44 202 TYR A N 1
ATOM 1666 C CA . TYR A 1 202 ? 13.674 11.959 -13.947 1.00 88.44 202 TYR A CA 1
ATOM 1667 C C . TYR A 1 202 ? 15.173 11.876 -13.689 1.00 88.44 202 TYR A C 1
ATOM 1669 O O . TYR A 1 202 ? 15.607 12.174 -12.571 1.00 88.44 202 TYR A O 1
ATOM 1677 N N . GLN A 1 203 ? 15.959 11.516 -14.703 1.00 81.31 203 GLN A N 1
ATOM 1678 C CA . GLN A 1 203 ? 17.407 11.538 -14.618 1.00 81.31 203 GLN A CA 1
ATOM 1679 C C . GLN A 1 203 ? 17.889 12.992 -14.572 1.00 81.31 203 GLN A C 1
ATOM 1681 O O . GLN A 1 203 ? 17.526 13.839 -15.385 1.00 81.31 203 GLN A O 1
ATOM 1686 N N . LEU A 1 204 ? 18.690 13.311 -13.559 1.00 77.38 204 LEU A N 1
ATOM 1687 C CA . LEU A 1 204 ? 19.222 14.657 -13.375 1.00 77.38 204 LEU A CA 1
ATOM 1688 C C . LEU A 1 204 ? 20.447 14.907 -14.253 1.00 77.38 204 LEU A C 1
ATOM 1690 O O . LEU A 1 204 ? 21.221 13.995 -14.549 1.00 77.38 204 LEU A O 1
ATOM 1694 N N . LEU A 1 205 ? 20.652 16.183 -14.592 1.00 74.81 205 LEU A N 1
ATOM 1695 C CA . LEU A 1 205 ? 21.858 16.651 -15.270 1.00 74.81 205 LEU A CA 1
ATOM 1696 C C . LEU A 1 205 ? 23.117 16.302 -14.448 1.00 74.81 205 LEU A C 1
ATOM 1698 O O . LEU A 1 205 ? 23.075 16.392 -13.213 1.00 74.81 205 LEU A O 1
ATOM 1702 N N . PRO A 1 206 ? 24.247 15.972 -15.104 1.00 71.81 206 PRO A N 1
ATOM 1703 C CA . PRO A 1 206 ? 25.498 15.588 -14.438 1.00 71.81 206 PRO A CA 1
ATOM 1704 C C . PRO A 1 206 ? 25.953 16.563 -13.340 1.00 71.81 206 PRO A C 1
ATOM 1706 O O . PRO A 1 206 ? 26.410 16.147 -12.278 1.00 71.81 206 PRO A O 1
ATOM 1709 N N . GLU A 1 207 ? 25.741 17.866 -13.536 1.00 76.31 207 GLU A N 1
ATOM 1710 C CA . GLU A 1 207 ? 26.087 18.913 -12.566 1.00 76.31 207 GLU A CA 1
ATOM 1711 C C . GLU A 1 207 ? 25.362 18.763 -11.219 1.00 76.31 207 GLU A C 1
ATOM 1713 O O . GLU A 1 207 ? 25.939 18.998 -10.154 1.00 76.31 207 GLU A O 1
ATOM 1718 N N . ALA A 1 208 ? 24.092 18.348 -11.241 1.00 78.00 208 ALA A N 1
ATOM 1719 C CA . ALA A 1 208 ? 23.311 18.146 -10.026 1.00 78.00 208 ALA A CA 1
ATOM 1720 C C . ALA A 1 208 ? 23.791 16.912 -9.247 1.00 78.00 208 ALA A C 1
ATOM 1722 O O . ALA A 1 208 ? 23.794 16.934 -8.013 1.00 78.00 208 ALA A O 1
ATOM 1723 N N . VAL A 1 209 ? 24.241 15.873 -9.959 1.00 76.44 209 VAL A N 1
ATOM 1724 C CA . VAL A 1 209 ? 24.852 14.672 -9.371 1.00 76.44 209 VAL A CA 1
ATOM 1725 C C . VAL A 1 209 ? 26.195 15.028 -8.729 1.00 76.44 209 VAL A C 1
ATOM 1727 O O . VAL A 1 209 ? 26.403 14.727 -7.555 1.00 76.44 209 VAL A O 1
ATOM 1730 N N . LEU A 1 210 ? 27.052 15.783 -9.427 1.00 78.56 210 LEU A N 1
ATOM 1731 C CA . LEU A 1 210 ? 28.328 16.280 -8.892 1.00 78.56 210 LEU A CA 1
ATOM 1732 C C . LEU A 1 210 ? 28.142 17.137 -7.636 1.00 78.56 210 LEU A C 1
ATOM 1734 O O . LEU A 1 210 ? 28.867 16.990 -6.652 1.00 78.56 210 LEU A O 1
ATOM 1738 N N . LYS A 1 211 ? 27.134 18.015 -7.623 1.00 83.31 211 LYS A N 1
ATOM 1739 C CA . LYS A 1 211 ? 26.813 18.824 -6.439 1.00 83.31 211 LYS A CA 1
ATOM 1740 C C . LYS A 1 211 ? 26.348 17.969 -5.256 1.00 83.31 211 LYS A C 1
ATOM 1742 O O . LYS A 1 211 ? 26.631 18.321 -4.111 1.00 83.31 211 LYS A O 1
ATOM 1747 N N . ALA A 1 212 ? 25.617 16.882 -5.506 1.00 80.06 212 ALA A N 1
ATOM 1748 C CA . ALA A 1 212 ? 25.189 15.953 -4.462 1.00 80.06 212 ALA A CA 1
ATOM 1749 C C . ALA A 1 212 ? 26.366 15.133 -3.907 1.00 80.06 212 ALA A C 1
ATOM 1751 O O . ALA A 1 212 ? 26.461 14.987 -2.690 1.00 80.06 212 ALA A O 1
ATOM 1752 N N . LEU A 1 213 ? 27.279 14.685 -4.775 1.00 79.88 213 LEU A N 1
ATOM 1753 C CA . LEU A 1 213 ? 28.521 13.998 -4.402 1.00 79.88 213 LEU A CA 1
ATOM 1754 C C . LEU A 1 213 ? 29.395 14.862 -3.488 1.00 79.88 213 LEU A C 1
ATOM 1756 O O . LEU A 1 213 ? 29.770 14.417 -2.407 1.00 79.88 213 LEU A O 1
ATOM 1760 N N . LYS A 1 214 ? 29.634 16.129 -3.858 1.00 83.56 214 LYS A N 1
ATOM 1761 C CA . LYS A 1 214 ? 30.404 17.073 -3.025 1.00 83.56 214 LYS A CA 1
ATOM 1762 C C . LYS A 1 214 ? 29.816 17.202 -1.616 1.00 83.56 214 LYS A C 1
ATOM 1764 O O . LYS A 1 214 ? 30.521 17.024 -0.632 1.00 83.56 214 LYS A O 1
ATOM 1769 N N . LYS A 1 215 ? 28.493 17.382 -1.513 1.00 83.81 215 LYS A N 1
ATOM 1770 C CA . LYS A 1 215 ? 27.800 17.449 -0.214 1.00 83.81 215 LYS A CA 1
ATOM 1771 C C . LYS A 1 215 ? 27.921 16.168 0.615 1.00 83.81 215 LYS A C 1
ATOM 1773 O O . LYS A 1 215 ? 27.918 16.249 1.840 1.00 83.81 215 LYS A O 1
ATOM 1778 N N . LEU A 1 216 ? 27.950 15.000 -0.029 1.00 79.56 216 LEU A N 1
ATOM 1779 C CA . LEU A 1 216 ? 28.118 13.720 0.657 1.00 79.56 216 LEU A CA 1
ATOM 1780 C C . LEU A 1 216 ? 29.528 13.611 1.254 1.00 79.56 216 LEU A C 1
ATOM 1782 O O . LEU A 1 216 ? 29.659 13.280 2.432 1.00 79.56 216 LEU A O 1
ATOM 1786 N N . LYS A 1 217 ? 30.556 13.964 0.470 1.00 80.19 217 LYS A N 1
ATOM 1787 C CA . LYS A 1 217 ? 31.952 14.007 0.925 1.00 80.19 217 LYS A CA 1
ATOM 1788 C C . LYS A 1 217 ? 32.131 14.965 2.106 1.00 80.19 217 LYS A C 1
ATOM 1790 O O . LYS A 1 217 ? 32.654 14.561 3.143 1.00 80.19 217 LYS A O 1
ATOM 1795 N N . ASP A 1 218 ? 31.585 16.179 2.008 1.00 80.38 218 ASP A N 1
ATOM 1796 C CA . ASP A 1 218 ? 31.624 17.172 3.092 1.00 80.38 218 ASP A CA 1
ATOM 1797 C C . ASP A 1 218 ? 30.977 16.638 4.386 1.00 80.38 218 ASP A C 1
ATOM 1799 O O . ASP A 1 218 ? 31.502 16.816 5.488 1.00 80.38 218 ASP A O 1
ATOM 1803 N N . ALA A 1 219 ? 29.842 15.937 4.264 1.00 76.00 219 ALA A N 1
ATOM 1804 C CA . ALA A 1 219 ? 29.135 15.349 5.401 1.00 76.00 219 ALA A CA 1
ATOM 1805 C C . ALA A 1 219 ? 29.890 14.168 6.037 1.00 76.00 219 ALA A C 1
ATOM 1807 O O . ALA A 1 219 ? 29.783 13.961 7.248 1.00 76.00 219 ALA A O 1
ATOM 1808 N N . ASN A 1 220 ? 30.643 13.399 5.248 1.00 76.62 220 ASN A N 1
ATOM 1809 C CA . ASN A 1 220 ? 31.474 12.304 5.746 1.00 76.62 220 ASN A CA 1
ATOM 1810 C C . ASN A 1 220 ? 32.729 12.835 6.458 1.00 76.62 220 ASN A C 1
ATOM 1812 O O . ASN A 1 220 ? 33.032 12.375 7.561 1.00 76.62 220 ASN A O 1
ATOM 1816 N N . LYS A 1 221 ? 33.378 13.878 5.918 1.00 75.06 221 LYS A N 1
ATOM 1817 C CA . LYS A 1 221 ? 34.513 14.561 6.567 1.00 75.06 221 LYS A CA 1
ATOM 1818 C C . LYS A 1 221 ? 34.128 15.145 7.933 1.00 75.06 221 LYS A C 1
ATOM 1820 O O . LYS A 1 221 ? 34.849 14.982 8.914 1.00 75.06 221 LYS A O 1
ATOM 1825 N N . ALA A 1 222 ? 32.936 15.736 8.037 1.00 68.19 222 ALA A N 1
ATOM 1826 C CA . ALA A 1 222 ? 32.416 16.272 9.298 1.00 68.19 222 ALA A CA 1
ATOM 1827 C C . ALA A 1 222 ? 32.147 15.199 10.376 1.00 68.19 222 ALA A C 1
ATOM 1829 O O . ALA A 1 222 ? 32.178 15.512 11.564 1.00 68.19 222 ALA A O 1
ATOM 1830 N N . LYS A 1 223 ? 31.886 13.941 9.991 1.00 58.75 223 LYS A N 1
ATOM 1831 C CA . LYS A 1 223 ? 31.693 12.828 10.940 1.00 58.75 223 LYS A CA 1
ATOM 1832 C C . LYS A 1 223 ? 33.011 12.249 11.452 1.00 58.75 223 LYS A C 1
ATOM 1834 O O . LYS A 1 223 ? 33.057 11.821 12.601 1.00 58.75 223 LYS A O 1
ATOM 1839 N N . HIS A 1 224 ? 34.060 12.254 10.631 1.00 55.09 224 HIS A N 1
ATOM 1840 C CA . HIS A 1 224 ? 35.375 11.737 11.018 1.00 55.09 224 HIS A CA 1
ATOM 1841 C C . HIS A 1 224 ? 36.089 12.650 12.029 1.00 55.09 224 HIS A C 1
ATOM 1843 O O . HIS A 1 224 ? 36.721 12.163 12.960 1.00 55.09 224 HIS A O 1
ATOM 1849 N N . ASN A 1 225 ? 35.879 13.966 11.938 1.00 56.91 225 ASN A N 1
ATOM 1850 C CA . ASN A 1 225 ? 36.455 14.942 12.875 1.00 56.91 225 ASN A CA 1
ATOM 1851 C C . ASN A 1 225 ? 35.721 15.026 14.234 1.00 56.91 225 ASN A C 1
ATOM 1853 O O . ASN A 1 225 ? 36.082 15.842 15.077 1.00 56.91 225 ASN A O 1
ATOM 1857 N N . GLY A 1 226 ? 34.677 14.214 14.451 1.00 48.03 226 GLY A N 1
ATOM 1858 C CA . GLY A 1 226 ? 33.874 14.189 15.681 1.00 48.03 226 GLY A CA 1
ATOM 1859 C C . GLY A 1 226 ? 34.274 13.121 16.706 1.00 48.03 226 GLY A C 1
ATOM 1860 O O . GLY A 1 226 ? 33.638 13.038 17.755 1.00 48.03 226 GLY A O 1
ATOM 1861 N N . VAL A 1 227 ? 35.294 12.300 16.427 1.00 47.31 227 VAL A N 1
ATOM 1862 C CA . VAL A 1 227 ? 35.825 11.299 17.369 1.00 47.31 227 VAL A CA 1
ATOM 1863 C C . VAL A 1 227 ? 37.256 11.672 17.747 1.00 47.31 227 VAL A C 1
ATOM 1865 O O . VAL A 1 227 ? 38.222 11.170 17.192 1.00 47.31 227 VAL A O 1
ATOM 1868 N N . SER A 1 228 ? 37.386 12.573 18.714 1.00 41.38 228 SER A N 1
ATOM 1869 C CA . SER A 1 228 ? 38.589 12.718 19.531 1.00 41.38 228 SER A CA 1
ATOM 1870 C C . SER A 1 228 ? 38.127 13.149 20.916 1.00 41.38 228 SER A C 1
ATOM 1872 O O . SER A 1 228 ? 37.787 14.307 21.156 1.00 41.38 228 SER A O 1
ATOM 1874 N N . GLY A 1 229 ? 37.972 12.148 21.781 1.00 40.22 229 GLY A N 1
ATOM 1875 C CA . GLY A 1 229 ? 37.838 12.352 23.211 1.00 40.22 229 GLY A CA 1
ATOM 1876 C C . GLY A 1 229 ? 39.197 12.720 23.792 1.00 40.22 229 GLY A C 1
ATOM 1877 O O . GLY A 1 229 ? 40.216 12.159 23.399 1.00 40.22 229 GLY A O 1
ATOM 1878 N N . ASP A 1 230 ? 39.154 13.677 24.710 1.00 42.12 230 ASP A N 1
ATOM 1879 C CA . ASP A 1 230 ? 40.201 14.118 25.624 1.00 42.12 230 ASP A CA 1
ATOM 1880 C C . ASP A 1 230 ? 41.377 13.144 25.821 1.00 42.12 230 ASP A C 1
ATOM 1882 O O . ASP A 1 230 ? 41.212 12.058 26.371 1.00 42.12 230 ASP A O 1
ATOM 1886 N N . ASN A 1 231 ? 42.589 13.594 25.485 1.00 40.41 231 ASN A N 1
ATOM 1887 C CA . ASN A 1 231 ? 43.702 13.622 26.435 1.00 40.41 231 ASN A CA 1
ATOM 1888 C C . ASN A 1 231 ? 44.830 14.528 25.929 1.00 40.41 231 ASN A C 1
ATOM 1890 O O . ASN A 1 231 ? 45.304 14.419 24.802 1.00 40.41 231 ASN A O 1
ATOM 1894 N N . LYS A 1 232 ? 45.245 15.439 26.810 1.00 44.94 232 LYS A N 1
ATOM 1895 C CA . LYS A 1 232 ? 46.450 16.254 26.686 1.00 44.94 232 LYS A CA 1
ATOM 1896 C C . LYS A 1 232 ? 47.660 15.365 26.962 1.00 44.94 232 LYS A C 1
ATOM 1898 O O . LYS A 1 232 ? 47.707 14.788 28.043 1.00 44.94 232 LYS A O 1
ATOM 1903 N N . ASP A 1 233 ? 48.655 15.367 26.084 1.00 36.97 233 ASP A N 1
ATOM 1904 C CA . ASP A 1 233 ? 50.038 15.497 26.542 1.00 36.97 233 ASP A CA 1
ATOM 1905 C C . ASP A 1 233 ? 50.923 16.118 25.456 1.00 36.97 233 ASP A C 1
ATOM 1907 O O . ASP A 1 233 ? 50.694 15.933 24.262 1.00 36.97 233 ASP A O 1
ATOM 1911 N N . ALA A 1 234 ? 51.878 16.932 25.891 1.00 43.47 234 ALA A N 1
ATOM 1912 C CA . ALA A 1 234 ? 52.766 17.712 25.043 1.00 43.47 234 ALA A CA 1
ATOM 1913 C C . ALA A 1 234 ? 54.007 16.895 24.660 1.00 43.47 234 ALA A C 1
ATOM 1915 O O . ALA A 1 234 ? 54.658 16.318 25.527 1.00 43.47 234 ALA A O 1
ATOM 1916 N N . GLY A 1 235 ? 54.396 16.921 23.385 1.00 34.12 235 GLY A N 1
ATOM 1917 C CA . GLY A 1 235 ? 55.641 16.298 22.944 1.00 34.12 235 GLY A CA 1
ATOM 1918 C C . GLY A 1 235 ? 55.958 16.548 21.474 1.00 34.12 235 GLY A C 1
ATOM 1919 O O . GLY A 1 235 ? 55.391 15.890 20.623 1.00 34.12 235 GLY A O 1
ATOM 1920 N N . VAL A 1 236 ? 56.855 17.516 21.258 1.00 36.03 236 VAL A N 1
ATOM 1921 C CA . VAL A 1 236 ? 57.939 17.613 20.255 1.00 36.03 236 VAL A CA 1
ATOM 1922 C C . VAL A 1 236 ? 57.657 17.249 18.785 1.00 36.03 236 VAL A C 1
ATOM 1924 O O . VAL A 1 236 ? 57.221 16.159 18.451 1.00 36.03 236 VAL A O 1
ATOM 1927 N N . ALA A 1 237 ? 58.022 18.211 17.934 1.00 46.00 237 ALA A N 1
ATOM 1928 C CA . ALA A 1 237 ? 58.008 18.208 16.478 1.00 46.00 237 ALA A CA 1
ATOM 1929 C C . ALA A 1 237 ? 58.747 17.033 15.824 1.00 46.00 237 ALA A C 1
ATOM 1931 O O . ALA A 1 237 ? 59.857 16.706 16.234 1.00 46.00 237 ALA A O 1
ATOM 1932 N N . ASP A 1 238 ? 58.147 16.504 14.765 1.00 41.28 238 ASP A N 1
ATOM 1933 C CA . ASP A 1 238 ? 58.721 16.371 13.423 1.00 41.28 238 ASP A CA 1
ATOM 1934 C C . ASP A 1 238 ? 57.574 15.976 12.472 1.00 41.28 238 ASP A C 1
ATOM 1936 O O . ASP A 1 238 ? 56.441 15.807 12.922 1.00 41.28 238 ASP A O 1
ATOM 1940 N N . GLU A 1 239 ? 57.888 15.853 11.184 1.00 39.38 239 GLU A N 1
ATOM 1941 C CA . GLU A 1 239 ? 57.056 15.335 10.080 1.00 39.38 239 GLU A CA 1
ATOM 1942 C C . GLU A 1 239 ? 56.525 16.431 9.140 1.00 39.38 239 GLU A C 1
ATOM 1944 O O . GLU A 1 239 ? 55.360 16.831 9.133 1.00 39.38 239 GLU A O 1
ATOM 1949 N N . ASP A 1 240 ? 57.457 16.901 8.301 1.00 43.06 240 ASP A N 1
ATOM 1950 C CA . ASP A 1 240 ? 57.188 17.159 6.887 1.00 43.06 240 ASP A CA 1
ATOM 1951 C C . ASP A 1 240 ? 56.606 15.881 6.251 1.00 43.06 240 ASP A C 1
ATOM 1953 O O . ASP A 1 240 ? 57.333 15.112 5.629 1.00 43.06 240 ASP A O 1
ATOM 1957 N N . ASP A 1 241 ? 55.303 15.664 6.397 1.00 42.62 241 ASP A N 1
ATOM 1958 C CA . ASP A 1 241 ? 54.525 14.811 5.501 1.00 42.62 241 ASP A CA 1
ATOM 1959 C C . ASP A 1 241 ? 53.513 15.725 4.811 1.00 42.62 241 ASP A C 1
ATOM 1961 O O . ASP A 1 241 ? 52.459 16.092 5.335 1.00 42.62 241 ASP A O 1
ATOM 1965 N N . LEU A 1 242 ? 53.909 16.193 3.626 1.00 44.91 242 LEU A N 1
ATOM 1966 C CA . LEU A 1 242 ? 52.979 16.752 2.661 1.00 44.91 242 LEU A CA 1
ATOM 1967 C C . LEU A 1 242 ? 52.053 15.605 2.264 1.00 44.91 242 LEU A C 1
ATOM 1969 O O . LEU A 1 242 ? 52.428 14.800 1.415 1.00 44.91 242 LEU A O 1
ATOM 1973 N N . ASP A 1 243 ? 50.884 15.531 2.905 1.00 45.62 243 ASP A N 1
ATOM 1974 C CA . ASP A 1 243 ? 49.768 14.706 2.453 1.00 45.62 243 ASP A CA 1
ATOM 1975 C C . ASP A 1 243 ? 49.594 14.975 0.953 1.00 45.62 243 ASP A C 1
ATOM 1977 O O . ASP A 1 243 ? 49.165 16.064 0.547 1.00 45.62 243 ASP A O 1
ATOM 1981 N N . GLU A 1 244 ? 50.005 14.012 0.124 1.00 46.31 244 GLU A N 1
ATOM 1982 C CA . GLU A 1 244 ? 49.619 13.987 -1.275 1.00 46.31 244 GLU A CA 1
ATOM 1983 C C . GLU A 1 244 ? 48.095 14.099 -1.275 1.00 46.31 244 GLU A C 1
ATOM 1985 O O . GLU A 1 244 ? 47.408 13.337 -0.594 1.00 46.31 244 GLU A O 1
ATOM 1990 N N . GLU A 1 245 ? 47.566 15.126 -1.945 1.00 47.25 245 GLU A N 1
ATOM 1991 C CA . GLU A 1 245 ? 46.134 15.238 -2.172 1.00 47.25 245 GLU A CA 1
ATOM 1992 C C . GLU A 1 245 ? 45.725 13.969 -2.917 1.00 47.25 245 GLU A C 1
ATOM 1994 O O . GLU A 1 245 ? 45.919 13.884 -4.129 1.00 47.25 245 GLU A O 1
ATOM 1999 N N . ASP A 1 246 ? 45.219 12.976 -2.177 1.00 48.34 246 ASP A N 1
ATOM 2000 C CA . ASP A 1 246 ? 44.568 11.803 -2.732 1.00 48.34 246 ASP A CA 1
ATOM 2001 C C . ASP A 1 246 ? 43.568 12.341 -3.758 1.00 48.34 246 ASP A C 1
ATOM 2003 O O . ASP A 1 246 ? 42.559 12.969 -3.410 1.00 48.34 246 ASP A O 1
ATOM 2007 N N . GLU A 1 247 ? 43.884 12.175 -5.043 1.00 52.62 247 GLU A N 1
ATOM 2008 C CA . GLU A 1 247 ? 42.934 12.385 -6.120 1.00 52.62 247 GLU A CA 1
ATOM 2009 C C . GLU A 1 247 ? 41.841 11.343 -5.890 1.00 52.62 247 GLU A C 1
ATOM 2011 O O . GLU A 1 247 ? 41.945 10.223 -6.379 1.00 52.62 247 GLU A O 1
ATOM 2016 N N . ASP A 1 248 ? 40.846 11.687 -5.061 1.00 59.66 248 ASP A N 1
ATOM 2017 C CA . ASP A 1 248 ? 39.751 10.812 -4.660 1.00 59.66 248 ASP A CA 1
ATOM 2018 C C . ASP A 1 248 ? 39.106 10.216 -5.922 1.00 59.66 248 ASP A C 1
ATOM 2020 O O . ASP A 1 248 ? 38.218 10.837 -6.531 1.00 59.66 248 ASP A O 1
ATOM 2024 N N . GLU A 1 249 ? 39.533 9.015 -6.306 1.00 63.22 249 GLU A N 1
ATOM 2025 C CA . GLU A 1 249 ? 38.949 8.261 -7.401 1.00 63.22 249 GLU A CA 1
ATOM 2026 C C . GLU A 1 249 ? 37.459 8.116 -7.082 1.00 63.22 249 GLU A C 1
ATOM 2028 O O . GLU A 1 249 ? 37.052 7.597 -6.039 1.00 63.22 249 GLU A O 1
ATOM 2033 N N . ILE A 1 250 ? 36.620 8.722 -7.921 1.00 66.25 250 ILE A N 1
ATOM 2034 C CA . ILE A 1 250 ? 35.185 8.768 -7.674 1.00 66.25 250 ILE A CA 1
ATOM 2035 C C . ILE A 1 250 ? 34.659 7.345 -7.854 1.00 66.25 250 ILE A C 1
ATOM 2037 O O . ILE A 1 250 ? 34.597 6.865 -8.982 1.00 66.25 250 ILE A O 1
ATOM 2041 N N . ASP A 1 251 ? 34.244 6.702 -6.759 1.00 81.44 251 ASP A N 1
ATOM 2042 C CA . ASP A 1 251 ? 33.623 5.376 -6.802 1.00 81.44 251 ASP A CA 1
ATOM 2043 C C . ASP A 1 251 ? 32.392 5.403 -7.728 1.00 81.44 251 ASP A C 1
ATOM 2045 O O . ASP A 1 251 ? 31.353 5.997 -7.408 1.00 81.44 251 ASP A O 1
ATOM 2049 N N . GLU A 1 252 ? 32.508 4.766 -8.898 1.00 81.62 252 GLU A N 1
ATOM 2050 C CA . GLU A 1 252 ? 31.439 4.685 -9.895 1.00 81.62 252 GLU A CA 1
ATOM 2051 C C . GLU A 1 252 ? 30.152 4.096 -9.294 1.00 81.62 252 GLU A C 1
ATOM 2053 O O . GLU A 1 252 ? 29.048 4.558 -9.614 1.00 81.62 252 GLU A O 1
ATOM 2058 N N . ASP A 1 253 ? 30.267 3.154 -8.349 1.00 84.25 253 ASP A N 1
ATOM 2059 C CA . ASP A 1 253 ? 29.116 2.571 -7.663 1.00 84.25 253 ASP A CA 1
ATOM 2060 C C . ASP A 1 253 ? 28.408 3.599 -6.770 1.00 84.25 253 ASP A C 1
ATOM 2062 O O . ASP A 1 253 ? 27.177 3.571 -6.639 1.00 84.25 253 ASP A O 1
ATOM 2066 N N . GLU A 1 254 ? 29.142 4.513 -6.129 1.00 83.56 254 GLU A N 1
ATOM 2067 C CA . GLU A 1 254 ? 28.546 5.611 -5.360 1.00 83.56 254 GLU A CA 1
ATOM 2068 C C . GLU A 1 254 ? 27.810 6.598 -6.265 1.00 83.56 254 GLU A C 1
ATOM 2070 O O . GLU A 1 254 ? 26.693 7.020 -5.936 1.00 83.56 254 GLU A O 1
ATOM 2075 N N . VAL A 1 255 ? 28.378 6.917 -7.431 1.00 83.50 255 VAL A N 1
ATOM 2076 C CA . VAL A 1 255 ? 27.738 7.797 -8.420 1.00 83.50 255 VAL A CA 1
ATOM 2077 C C . VAL A 1 255 ? 26.410 7.209 -8.889 1.00 83.50 255 VAL A C 1
ATOM 2079 O O . VAL A 1 255 ? 25.397 7.918 -8.899 1.00 83.50 255 VAL A O 1
ATOM 2082 N N . VAL A 1 256 ? 26.382 5.915 -9.227 1.00 85.44 256 VAL A N 1
ATOM 2083 C CA . VAL A 1 256 ? 25.161 5.218 -9.663 1.00 85.44 256 VAL A CA 1
ATOM 2084 C C . VAL A 1 256 ? 24.109 5.214 -8.553 1.00 85.44 256 VAL A C 1
ATOM 2086 O O . VAL A 1 256 ? 22.968 5.612 -8.790 1.00 85.44 256 VAL A O 1
ATOM 2089 N N . LYS A 1 257 ? 24.483 4.874 -7.311 1.00 87.31 257 LYS A N 1
ATOM 2090 C CA . LYS A 1 257 ? 23.554 4.890 -6.162 1.00 87.31 257 LYS A CA 1
ATOM 2091 C C . LYS A 1 257 ? 22.947 6.275 -5.928 1.00 87.31 257 LYS A C 1
ATOM 2093 O O . LYS A 1 257 ? 21.755 6.389 -5.629 1.00 87.31 257 LYS A O 1
ATOM 2098 N N . ILE A 1 258 ? 23.748 7.335 -6.051 1.00 86.44 258 ILE A N 1
ATOM 2099 C CA . ILE A 1 258 ? 23.277 8.716 -5.888 1.00 86.44 258 ILE A CA 1
ATOM 2100 C C . ILE A 1 258 ? 22.341 9.100 -7.029 1.00 86.44 258 ILE A C 1
ATOM 2102 O O . ILE A 1 258 ? 21.282 9.677 -6.768 1.00 86.44 258 ILE A O 1
ATOM 2106 N N . ARG A 1 259 ? 22.691 8.762 -8.274 1.00 87.31 259 ARG A N 1
ATOM 2107 C CA . ARG A 1 259 ? 21.839 9.005 -9.442 1.00 87.31 259 ARG A CA 1
ATOM 2108 C C . ARG A 1 259 ? 20.479 8.325 -9.280 1.00 87.31 259 ARG A C 1
ATOM 2110 O O . ARG A 1 259 ? 19.464 9.011 -9.396 1.00 87.31 259 ARG A O 1
ATOM 2117 N N . ASP A 1 260 ? 20.454 7.044 -8.926 1.00 88.81 260 ASP A N 1
ATOM 2118 C CA . ASP A 1 260 ? 19.220 6.275 -8.726 1.00 88.81 260 ASP A CA 1
ATOM 2119 C C . ASP A 1 260 ? 18.362 6.863 -7.599 1.00 88.81 260 ASP A C 1
ATOM 2121 O O . ASP A 1 260 ? 17.156 7.069 -7.756 1.00 88.81 260 ASP A O 1
ATOM 2125 N N . ALA A 1 261 ? 18.975 7.215 -6.464 1.00 90.31 261 ALA A N 1
ATOM 2126 C CA . ALA A 1 261 ? 18.269 7.839 -5.347 1.00 90.31 261 ALA A CA 1
ATOM 2127 C C . ALA A 1 261 ? 17.678 9.211 -5.713 1.00 90.31 261 ALA A C 1
ATOM 2129 O O . ALA A 1 261 ? 16.602 9.583 -5.232 1.00 90.31 261 ALA A O 1
ATOM 2130 N N . LEU A 1 262 ? 18.377 9.988 -6.541 1.00 90.88 262 LEU A N 1
ATOM 2131 C CA . LEU A 1 262 ? 17.897 11.280 -7.013 1.00 90.88 262 LEU A CA 1
ATOM 2132 C C . LEU A 1 262 ? 16.761 11.127 -8.036 1.00 90.88 262 LEU A C 1
ATOM 2134 O O . LEU A 1 262 ? 15.756 11.835 -7.923 1.00 90.88 262 LEU A O 1
ATOM 2138 N N . ALA A 1 263 ? 16.879 10.181 -8.968 1.00 92.06 263 ALA A N 1
ATOM 2139 C CA . ALA A 1 263 ? 15.841 9.869 -9.944 1.00 92.06 263 ALA A CA 1
ATOM 2140 C C . ALA A 1 263 ? 14.564 9.356 -9.257 1.00 92.06 263 ALA A C 1
ATOM 2142 O O . ALA A 1 263 ? 13.471 9.862 -9.518 1.00 92.06 263 ALA A O 1
ATOM 2143 N N . GLN A 1 264 ? 14.704 8.469 -8.264 1.00 94.38 264 GLN A N 1
ATOM 2144 C CA . GLN A 1 264 ? 13.603 8.013 -7.412 1.00 94.38 264 GLN A CA 1
ATOM 2145 C C . GLN A 1 264 ? 12.897 9.187 -6.717 1.00 94.38 264 GLN A C 1
ATOM 2147 O O . GLN A 1 264 ? 11.674 9.296 -6.771 1.00 94.38 264 GLN A O 1
ATOM 2152 N N . LYS A 1 265 ? 13.645 10.111 -6.099 1.00 94.19 265 LYS A N 1
ATOM 2153 C CA . LYS A 1 265 ? 13.062 11.305 -5.455 1.00 94.19 265 LYS A CA 1
ATOM 2154 C C . LYS A 1 265 ? 12.345 12.216 -6.455 1.00 94.19 265 LYS A C 1
ATOM 2156 O O . LYS A 1 265 ? 11.320 12.809 -6.110 1.00 94.19 265 LYS A O 1
ATOM 2161 N N . SER A 1 266 ? 12.878 12.347 -7.670 1.00 94.25 266 SER A N 1
ATOM 2162 C CA . SER A 1 266 ? 12.263 13.121 -8.753 1.00 94.25 266 SER A CA 1
ATOM 2163 C C . SER A 1 266 ? 10.929 12.500 -9.188 1.00 94.25 266 SER A C 1
ATOM 2165 O O . SER A 1 266 ? 9.902 13.187 -9.202 1.00 94.25 266 SER A O 1
ATOM 2167 N N . ALA A 1 267 ? 10.908 11.183 -9.412 1.00 96.00 267 ALA A N 1
ATOM 2168 C CA . ALA A 1 267 ? 9.703 10.421 -9.726 1.00 96.00 267 ALA A CA 1
ATOM 2169 C C . ALA A 1 267 ? 8.659 10.495 -8.599 1.00 96.00 267 ALA A C 1
ATOM 2171 O O . ALA A 1 267 ? 7.497 10.810 -8.849 1.00 96.00 267 ALA A O 1
ATOM 2172 N N . GLU A 1 268 ? 9.056 10.323 -7.335 1.00 96.75 268 GLU A N 1
ATOM 2173 C CA . GLU A 1 268 ? 8.153 10.470 -6.184 1.00 96.75 268 GLU A CA 1
ATOM 2174 C C . GLU A 1 268 ? 7.543 11.869 -6.093 1.00 96.75 268 GLU A C 1
ATOM 2176 O O . GLU A 1 268 ? 6.363 12.023 -5.762 1.00 96.75 268 GLU A O 1
ATOM 2181 N N . LYS A 1 269 ? 8.334 12.911 -6.381 1.00 96.12 269 LYS A N 1
ATOM 2182 C CA . LYS A 1 269 ? 7.847 14.293 -6.415 1.00 96.12 269 LYS A CA 1
ATOM 2183 C C . LYS A 1 269 ? 6.789 14.467 -7.502 1.00 96.12 269 LYS A C 1
ATOM 2185 O O . LYS A 1 269 ? 5.765 15.098 -7.229 1.00 96.12 269 LYS A O 1
ATOM 2190 N N . TRP A 1 270 ? 7.012 13.898 -8.685 1.00 96.75 270 TRP A N 1
ATOM 2191 C CA . TRP A 1 270 ? 6.052 13.934 -9.785 1.00 96.75 270 TRP A CA 1
ATOM 2192 C C . TRP A 1 270 ? 4.765 13.179 -9.444 1.00 96.75 270 TRP A C 1
ATOM 2194 O O . TRP A 1 270 ? 3.695 13.783 -9.483 1.00 96.75 270 TRP A O 1
ATOM 2204 N N . VAL A 1 271 ? 4.855 11.919 -8.998 1.00 96.81 271 VAL A N 1
ATOM 2205 C CA . VAL A 1 271 ? 3.685 11.099 -8.628 1.00 96.81 271 VAL A CA 1
ATOM 2206 C C . VAL A 1 271 ? 2.859 11.803 -7.552 1.00 96.81 271 VAL A C 1
ATOM 2208 O O . VAL A 1 271 ? 1.637 11.910 -7.652 1.00 96.81 271 VAL A O 1
ATOM 2211 N N . ARG A 1 272 ? 3.523 12.357 -6.532 1.00 95.81 272 ARG A N 1
ATOM 2212 C CA . ARG A 1 272 ? 2.857 13.115 -5.467 1.00 95.81 272 ARG A CA 1
ATOM 2213 C C . ARG A 1 272 ? 2.175 14.378 -5.991 1.00 95.81 272 ARG A C 1
ATOM 2215 O O . ARG A 1 272 ? 1.111 14.733 -5.488 1.00 95.81 272 ARG A O 1
ATOM 2222 N N . GLY A 1 273 ? 2.788 15.075 -6.948 1.00 95.06 273 GLY A N 1
ATOM 2223 C CA . GLY A 1 273 ? 2.189 16.223 -7.631 1.00 95.06 273 GLY A CA 1
ATOM 2224 C C . GLY A 1 273 ? 0.934 15.822 -8.403 1.00 95.06 273 GLY A C 1
ATOM 2225 O O . GLY A 1 273 ? -0.126 16.401 -8.180 1.00 95.06 273 GLY A O 1
ATOM 2226 N N . TYR A 1 274 ? 1.035 14.760 -9.200 1.00 95.06 274 TYR A N 1
ATOM 2227 C CA . TYR A 1 274 ? -0.059 14.246 -10.015 1.00 95.06 274 TYR A CA 1
ATOM 2228 C C . TYR A 1 274 ? -1.261 13.794 -9.171 1.00 95.06 274 TYR A C 1
ATOM 2230 O O . TYR A 1 274 ? -2.394 14.198 -9.420 1.00 95.06 274 TYR A O 1
ATOM 2238 N N . ILE A 1 275 ? -1.020 13.038 -8.095 1.00 93.62 275 ILE A N 1
ATOM 2239 C CA . ILE A 1 275 ? -2.067 12.637 -7.142 1.00 93.62 275 ILE A CA 1
ATOM 2240 C C . ILE A 1 275 ? -2.750 13.860 -6.514 1.00 93.62 275 ILE A C 1
ATOM 2242 O O . ILE A 1 275 ? -3.973 13.876 -6.367 1.00 93.62 275 ILE A O 1
ATOM 2246 N N . LYS A 1 276 ? -1.983 14.895 -6.142 1.00 91.50 276 LYS A N 1
ATOM 2247 C CA . LYS A 1 276 ? -2.549 16.130 -5.578 1.00 91.50 276 LYS A CA 1
ATOM 2248 C C . LYS A 1 276 ? -3.456 16.835 -6.581 1.00 91.50 276 LYS A C 1
ATOM 2250 O O . LYS A 1 276 ? -4.558 17.211 -6.204 1.00 91.50 276 LYS A O 1
ATOM 2255 N N . GLU A 1 277 ? -3.029 16.977 -7.833 1.00 91.62 277 GLU A N 1
ATOM 2256 C CA . GLU A 1 277 ? -3.838 17.583 -8.902 1.00 91.62 277 GLU A CA 1
ATOM 2257 C C . GLU A 1 277 ? -5.156 16.836 -9.122 1.00 91.62 277 GLU A C 1
ATOM 2259 O O . GLU A 1 277 ? -6.207 17.462 -9.258 1.00 91.62 277 GLU A O 1
ATOM 2264 N N . LEU A 1 278 ? -5.119 15.502 -9.092 1.00 89.44 278 LEU A N 1
ATOM 2265 C CA . LEU A 1 278 ? -6.315 14.669 -9.200 1.00 89.44 278 LEU A CA 1
ATOM 2266 C C . LEU A 1 278 ? -7.255 14.837 -7.998 1.00 89.44 278 LEU A C 1
ATOM 2268 O O . LEU A 1 278 ? -8.468 14.898 -8.176 1.00 89.44 278 LEU A O 1
ATOM 2272 N N . HIS 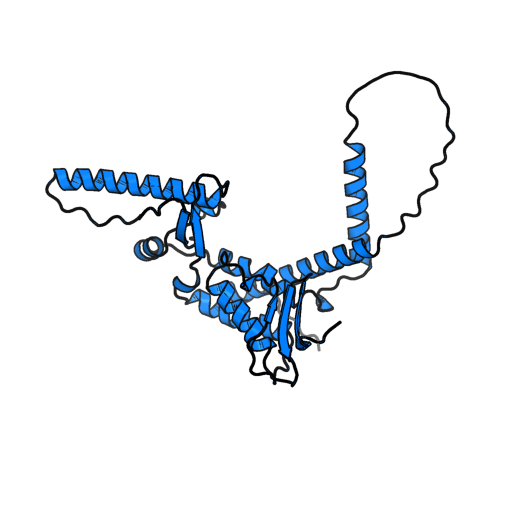A 1 279 ? -6.709 14.919 -6.782 1.00 82.12 279 HIS A N 1
ATOM 2273 C CA . HIS A 1 279 ? -7.498 14.938 -5.548 1.00 82.12 279 HIS A CA 1
ATOM 2274 C C . HIS A 1 279 ? -8.058 16.326 -5.192 1.00 82.12 279 HIS A C 1
ATOM 2276 O O . HIS A 1 279 ? -9.151 16.427 -4.644 1.00 82.12 279 HIS A O 1
ATOM 2282 N N . THR A 1 280 ? -7.323 17.412 -5.455 1.00 80.38 280 THR A N 1
ATOM 2283 C CA . THR A 1 280 ? -7.767 18.786 -5.133 1.00 80.38 280 THR A CA 1
ATOM 2284 C C . THR A 1 280 ? -8.339 19.540 -6.333 1.00 80.38 280 THR A C 1
ATOM 2286 O O . THR A 1 280 ? -8.765 20.684 -6.181 1.00 80.38 280 THR A O 1
ATOM 2289 N N . GLY A 1 281 ? -8.341 18.918 -7.516 1.00 64.69 281 GLY A N 1
ATOM 2290 C CA . GLY A 1 281 ? -8.582 19.586 -8.791 1.00 64.69 281 GLY A CA 1
ATOM 2291 C C . GLY A 1 281 ? -7.366 20.406 -9.249 1.00 64.69 281 GLY A C 1
ATOM 2292 O O . GLY A 1 281 ? -6.465 20.693 -8.446 1.00 64.69 281 GLY A O 1
ATOM 2293 N N . PRO A 1 282 ? -7.313 20.802 -10.536 1.00 57.38 282 PRO A N 1
ATOM 2294 C CA . PRO A 1 282 ? -6.253 21.668 -11.028 1.00 57.38 282 PRO A CA 1
ATOM 2295 C C . PRO A 1 282 ? -6.267 22.965 -10.220 1.00 57.38 282 PRO A C 1
ATOM 2297 O O . PRO A 1 282 ? -7.299 23.634 -10.107 1.00 57.38 282 PRO A O 1
ATOM 2300 N N . LYS A 1 283 ? -5.112 23.346 -9.662 1.00 54.50 283 LYS A N 1
ATOM 2301 C CA . LYS A 1 283 ? -4.940 24.708 -9.157 1.00 54.50 283 LYS A CA 1
ATOM 2302 C C . LYS A 1 283 ? -5.247 25.634 -10.331 1.00 54.50 283 LYS A C 1
ATOM 2304 O O . LYS A 1 283 ? -4.550 25.590 -11.342 1.00 54.50 283 LYS A O 1
ATOM 2309 N N . LYS A 1 284 ? -6.284 26.467 -10.218 1.00 50.62 284 LYS A N 1
ATOM 2310 C CA . LYS A 1 284 ? -6.403 27.649 -11.076 1.00 50.62 284 LYS A CA 1
ATOM 2311 C C . LYS A 1 284 ? -5.122 28.447 -10.842 1.00 50.62 284 LYS A C 1
ATOM 2313 O O . LYS A 1 284 ? -4.994 28.993 -9.755 1.00 50.62 284 LYS A O 1
ATOM 2318 N N . ASN A 1 285 ? -4.154 28.336 -11.756 1.00 46.53 285 ASN A N 1
ATOM 2319 C CA . ASN A 1 285 ? -3.064 29.270 -12.073 1.00 46.53 285 ASN A CA 1
ATOM 2320 C C . ASN A 1 285 ? -1.955 28.537 -12.849 1.00 46.53 285 ASN A C 1
ATOM 2322 O O . ASN A 1 285 ? -0.977 28.067 -12.278 1.00 46.53 285 ASN A O 1
ATOM 2326 N N . HIS A 1 286 ? -2.113 28.434 -14.163 1.00 40.84 286 HIS A N 1
ATOM 2327 C CA . HIS A 1 286 ? -1.467 29.368 -15.081 1.00 40.84 286 HIS A CA 1
ATOM 2328 C C . HIS A 1 286 ? -2.140 29.200 -16.439 1.00 40.84 286 HIS A C 1
ATOM 2330 O O . HIS A 1 286 ? -2.106 28.127 -17.037 1.00 40.84 286 HIS A O 1
ATOM 2336 N N . ALA A 1 287 ? -2.778 30.270 -16.909 1.00 39.25 287 ALA A N 1
ATOM 2337 C CA . ALA A 1 287 ? -2.990 30.448 -18.329 1.00 39.25 287 ALA A CA 1
ATOM 2338 C C . ALA A 1 287 ? -1.611 30.328 -18.987 1.00 39.25 287 ALA A C 1
ATOM 2340 O O . ALA A 1 287 ? -0.757 31.198 -18.811 1.00 39.25 287 ALA A O 1
ATOM 2341 N N . ILE A 1 288 ? -1.372 29.213 -19.672 1.00 39.91 288 ILE A N 1
ATOM 2342 C CA . ILE A 1 288 ? -0.336 29.156 -20.689 1.00 39.91 288 ILE A CA 1
ATOM 2343 C C . ILE A 1 288 ? -0.848 30.106 -21.764 1.00 39.91 288 ILE A C 1
ATOM 2345 O O . ILE A 1 288 ? -1.758 29.777 -22.520 1.00 39.91 288 ILE A O 1
ATOM 2349 N N . ILE A 1 289 ? -0.329 31.330 -21.746 1.00 43.28 289 ILE A N 1
ATOM 2350 C CA . ILE A 1 289 ? -0.374 32.213 -22.900 1.00 43.28 289 ILE A CA 1
ATOM 2351 C C . ILE A 1 289 ? 0.382 31.445 -23.983 1.00 43.28 289 ILE A C 1
ATOM 2353 O O . ILE A 1 289 ? 1.609 31.365 -23.944 1.00 43.28 289 ILE A O 1
ATOM 2357 N N . SER A 1 290 ? -0.348 30.800 -24.896 1.00 35.72 290 SER A N 1
ATOM 2358 C CA . SER A 1 290 ? 0.237 30.371 -26.157 1.00 35.72 290 SER A CA 1
ATOM 2359 C C . SER A 1 290 ? 0.613 31.645 -26.900 1.00 35.72 290 SER A C 1
ATOM 2361 O O . SER A 1 290 ? -0.263 32.369 -27.377 1.00 35.72 290 SER A O 1
ATOM 2363 N N . TYR A 1 291 ? 1.901 31.954 -26.947 1.00 43.94 291 TYR A N 1
ATOM 2364 C CA . TYR A 1 291 ? 2.392 32.849 -27.977 1.00 43.94 291 TYR A CA 1
ATOM 2365 C C . TYR A 1 291 ? 2.381 32.078 -29.296 1.00 43.94 291 TYR A C 1
ATOM 2367 O O . TYR A 1 291 ? 2.954 30.991 -29.391 1.00 43.94 291 TYR A O 1
ATOM 2375 N N . LEU A 1 292 ? 1.618 32.636 -30.239 1.00 39.22 292 LEU A N 1
ATOM 2376 C CA . LEU A 1 292 ? 1.795 32.473 -31.680 1.00 39.22 292 LEU A CA 1
ATOM 2377 C C . LEU A 1 292 ? 3.255 32.720 -32.072 1.00 39.22 292 LEU A C 1
ATOM 2379 O O . LEU A 1 292 ? 3.853 33.652 -31.484 1.00 39.22 292 LEU A O 1
#

Sequence (292 aa):
MAYEEVLFPVVFTGKKKYYGIPHESKPNFNKKPFIQEVEIVKRDHSTLFHKIGKHIIDESMRLENSCTMHQIIKDILRGSVKDISQTDLNDLIKTAVWKLDKDNKSVQHFMSRMWDRHTREEADAKQLIKKGLTPEPYLYEIPEPGEWFEFVIVKNDLSQKVGDKMEYPKVARQLGKKIDISYYLNSVVSFCACFINYEDIYQLLPEAVLKALKKLKDANKAKHNGVSGDNKDAGVADEDDLDEEDEDEIDEDEVVKIRDALAQKSAEKWVRGYIKELHTGPKKNHAIISYL

Secondary structure (DSSP, 8-state):
-----EEEEEEEEETTEEEEEEESSS--TTSPPEEES-GGG-TTS-HHHHHHHHHHHHHHT-TT----HHHHH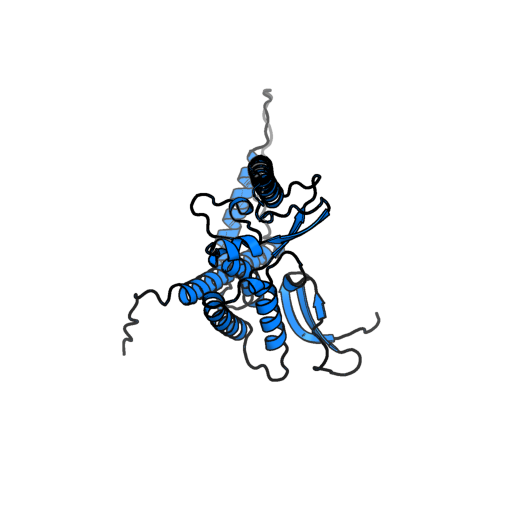HHHHHHHHHHHTT--GGGG-EEEE--TTS--HHHHHHHHHHHHHHHHHHHHHHHHHHTTPPPPPPS-PPPPTT-EEEEEEB--TT---HHHHEE-HHHHHHTTPPB-HHHHHHHHHHHHHTTTTTSTTTSPPHHHHHHHHHHHHHHHHHHHTT-------------------------HHHHHHHHHHHHHHHHHHHHHHHHHHHHH---S--------